Protein AF-A0A1H7F1S2-F1 (afdb_monomer_lite)

Secondary structure (DSSP, 8-state):
--------TT-GGGGS--TT--------HHHHHHHHHHHHHHHHHHHHHHHHHHHHHHHHHHHHHHHHHHHHHSSPPTTHHHHHHHHHHHHHHHHHHHHHHHHTTHHHHHHHTTS-HHHHHHHHHHHHHHHHHHHHHHHHHHHHHHHHHHHHTPEE-SSS-EE-HHHHHHHHHHHHHHHHHHHHHHHHHHHHHHHTPPP-----HHHHHHHHHHHHHTT-

Radius of gyration: 28.53 Å; chains: 1; bounding box: 46×66×114 Å

Sequence (220 aa):
MGASGDNDPLSPDALIGDPHSIAPIAGSAEDRADGTVRKVIHAIATTFGVIAALLIVGIMISTALDVLVRQVTGSSIPGVVEYSEVLLAGLVFLGLAYAQRTGAHIGVDLVTERLPARVAHVVRAIGLFVAIAVLLWMTYETAIVAINSFQVGEFRFGLVPVPIWPIRIVIPLGLVALVLELALSTYDEIVGARTGAPTVQHEHPEAASAAAERDEDARS

pLDDT: mean 74.65, std 14.85, range [40.03, 95.06]

Structure (mmCIF, N/CA/C/O backbone):
data_AF-A0A1H7F1S2-F1
#
_entry.id   AF-A0A1H7F1S2-F1
#
loop_
_atom_site.group_PDB
_atom_site.id
_atom_site.type_symbol
_atom_site.label_atom_id
_atom_site.label_alt_id
_atom_site.label_comp_id
_atom_site.label_asym_id
_atom_site.label_entity_id
_atom_site.label_seq_id
_atom_site.pdbx_PDB_ins_code
_atom_site.Cartn_x
_atom_site.Cartn_y
_atom_site.Cartn_z
_atom_site.occupancy
_atom_site.B_iso_or_equiv
_atom_site.auth_seq_id
_atom_site.auth_comp_id
_atom_site.auth_asym_id
_atom_site.auth_atom_id
_atom_site.pdbx_PDB_model_num
ATOM 1 N N . MET A 1 1 ? 10.828 1.735 81.880 1.00 42.53 1 MET A N 1
ATOM 2 C CA . MET A 1 1 ? 9.393 1.406 81.743 1.00 42.53 1 MET A CA 1
ATOM 3 C C . MET A 1 1 ? 8.888 2.138 80.512 1.00 42.53 1 MET A C 1
ATOM 5 O O . MET A 1 1 ? 8.853 3.352 80.552 1.00 42.53 1 MET A O 1
ATOM 9 N N . GLY A 1 2 ? 8.655 1.528 79.357 1.00 52.53 2 GLY A N 1
ATOM 10 C CA . GLY A 1 2 ? 8.071 0.211 79.138 1.00 52.53 2 GLY A CA 1
ATOM 11 C C . GLY A 1 2 ? 6.609 0.413 78.753 1.00 52.53 2 GLY A C 1
ATOM 12 O O . GLY A 1 2 ? 5.752 0.375 79.623 1.00 52.53 2 GLY A O 1
ATOM 13 N N . ALA A 1 3 ? 6.348 0.660 77.474 1.00 47.69 3 ALA A N 1
ATOM 14 C CA . ALA A 1 3 ? 5.039 0.447 76.877 1.00 47.69 3 ALA A CA 1
ATOM 15 C C . ALA A 1 3 ? 5.305 -0.244 75.542 1.00 47.69 3 ALA A C 1
ATOM 17 O O . ALA A 1 3 ? 5.679 0.378 74.551 1.00 47.69 3 ALA A O 1
ATOM 18 N N . SER A 1 4 ? 5.271 -1.571 75.633 1.00 52.03 4 SER A N 1
ATOM 19 C CA . SER A 1 4 ? 5.385 -2.525 74.544 1.00 52.03 4 SER A CA 1
ATOM 20 C C . SER A 1 4 ? 4.353 -2.157 73.487 1.00 52.03 4 SER A C 1
ATOM 22 O O . SER A 1 4 ? 3.158 -2.218 73.760 1.00 52.03 4 SER A O 1
ATOM 24 N N . GLY A 1 5 ? 4.831 -1.709 72.326 1.00 57.03 5 GLY A N 1
ATOM 25 C CA . GLY A 1 5 ? 4.001 -1.517 71.149 1.00 57.03 5 GLY A CA 1
ATOM 26 C C . GLY A 1 5 ? 3.373 -2.853 70.793 1.00 57.03 5 GLY A C 1
ATOM 27 O O . GLY A 1 5 ? 4.078 -3.814 70.485 1.00 57.03 5 GLY A O 1
ATOM 28 N N . ASP A 1 6 ? 2.058 -2.887 70.923 1.00 60.22 6 ASP A N 1
ATOM 29 C CA . ASP A 1 6 ? 1.173 -3.996 70.616 1.00 60.22 6 ASP A CA 1
ATOM 30 C C . ASP A 1 6 ? 1.153 -4.185 69.089 1.00 60.22 6 ASP A C 1
ATOM 32 O O . ASP A 1 6 ? 0.256 -3.738 68.381 1.00 60.22 6 ASP A O 1
ATOM 36 N N . ASN A 1 7 ? 2.232 -4.762 68.555 1.00 60.03 7 ASN A N 1
ATOM 37 C CA . ASN A 1 7 ? 2.313 -5.242 67.179 1.00 60.03 7 ASN A CA 1
ATOM 38 C C . ASN A 1 7 ? 1.696 -6.643 67.149 1.00 60.03 7 ASN A C 1
ATOM 40 O O . ASN A 1 7 ? 2.403 -7.643 67.025 1.00 60.03 7 ASN A O 1
ATOM 44 N N . ASP A 1 8 ? 0.378 -6.704 67.327 1.00 64.25 8 ASP A N 1
ATOM 45 C CA . ASP A 1 8 ? -0.387 -7.929 67.140 1.00 64.25 8 ASP A CA 1
ATOM 46 C C . ASP A 1 8 ? -0.659 -8.117 65.631 1.00 64.25 8 ASP A C 1
ATOM 48 O O . ASP A 1 8 ? -1.419 -7.339 65.035 1.00 64.25 8 ASP A O 1
ATOM 52 N N . PRO A 1 9 ? -0.040 -9.116 64.968 1.00 57.91 9 PRO A N 1
ATOM 53 C CA . PRO A 1 9 ? -0.226 -9.371 63.538 1.00 57.91 9 PRO A CA 1
ATOM 54 C C . PRO A 1 9 ? -1.635 -9.880 63.187 1.00 57.91 9 PRO A C 1
ATOM 56 O O . PRO A 1 9 ? -1.909 -10.140 62.017 1.00 57.91 9 PRO A O 1
ATOM 59 N N . LEU A 1 10 ? -2.518 -10.044 64.179 1.00 60.62 10 LEU A N 1
ATOM 60 C CA . LEU A 1 10 ? -3.891 -10.526 64.022 1.00 60.62 10 LEU A CA 1
ATOM 61 C C . LEU A 1 10 ? -4.951 -9.442 64.279 1.00 60.62 10 LEU A C 1
ATOM 63 O O . LEU A 1 10 ? -6.139 -9.760 64.374 1.00 60.62 10 LEU A O 1
ATOM 67 N N . SER A 1 11 ? -4.552 -8.168 64.373 1.00 63.69 11 SER A N 1
ATOM 68 C CA . SER A 1 11 ? -5.507 -7.060 64.473 1.00 63.69 11 SER A CA 1
ATOM 69 C C . SER A 1 11 ? -6.449 -7.025 63.246 1.00 63.69 11 SER A C 1
ATOM 71 O O . SER A 1 11 ? -5.980 -7.128 62.108 1.00 63.69 11 SER A O 1
ATOM 73 N N . PRO A 1 12 ? -7.779 -6.875 63.438 1.00 58.72 12 PRO A N 1
ATOM 74 C CA . PRO A 1 12 ? -8.758 -6.844 62.342 1.00 58.72 12 PRO A CA 1
ATOM 75 C C . PRO A 1 12 ? -8.466 -5.766 61.290 1.00 58.72 12 PRO A C 1
ATOM 77 O O . PRO A 1 12 ? -8.804 -5.938 60.121 1.00 58.72 12 PRO A O 1
ATOM 80 N N . ASP A 1 13 ? -7.793 -4.692 61.702 1.00 57.38 13 ASP A N 1
ATOM 81 C CA . ASP A 1 13 ? -7.460 -3.538 60.869 1.00 57.38 13 ASP A CA 1
ATOM 82 C C . ASP A 1 13 ? -6.308 -3.822 59.890 1.00 57.38 13 ASP A C 1
ATOM 84 O O . ASP A 1 13 ? -6.259 -3.228 58.817 1.00 57.38 13 ASP A O 1
ATOM 88 N N . ALA A 1 14 ? -5.416 -4.774 60.196 1.00 56.00 14 ALA A N 1
ATOM 89 C CA . ALA A 1 14 ? -4.323 -5.173 59.302 1.00 56.00 14 ALA A CA 1
ATOM 90 C C . ALA A 1 14 ? -4.791 -6.061 58.129 1.00 56.00 14 ALA A C 1
ATOM 92 O O . ALA A 1 14 ? -4.097 -6.177 57.118 1.00 56.00 14 ALA A O 1
ATOM 93 N N . LEU A 1 15 ? -5.972 -6.680 58.250 1.00 55.25 15 LEU A N 1
ATOM 94 C CA . LEU A 1 15 ? -6.626 -7.460 57.189 1.00 55.25 15 LEU A CA 1
ATOM 95 C C . LEU A 1 15 ? -7.464 -6.591 56.240 1.00 55.25 15 LEU A C 1
ATOM 97 O O . LEU A 1 15 ? -7.848 -7.055 55.163 1.00 55.25 15 LEU A O 1
ATOM 101 N N . ILE A 1 16 ? -7.735 -5.337 56.610 1.00 60.78 16 ILE A N 1
ATOM 102 C CA . ILE A 1 16 ? -8.397 -4.364 55.743 1.00 60.78 16 ILE A CA 1
ATOM 103 C C . ILE A 1 16 ? -7.302 -3.718 54.897 1.00 60.78 16 ILE A C 1
ATOM 105 O O . ILE A 1 16 ? -6.728 -2.690 55.247 1.00 60.78 16 ILE A O 1
ATOM 109 N N . GLY A 1 17 ? -6.971 -4.385 53.789 1.00 59.72 17 GLY A N 1
ATOM 110 C CA . GLY A 1 17 ? -6.070 -3.850 52.777 1.00 59.72 17 GLY A CA 1
ATOM 111 C C . GLY A 1 17 ? -6.464 -2.419 52.408 1.00 59.72 17 GLY A C 1
ATOM 112 O O . GLY A 1 17 ? -7.640 -2.128 52.186 1.00 59.72 17 GLY A O 1
ATOM 113 N N . ASP A 1 18 ? -5.469 -1.538 52.389 1.00 64.00 18 ASP A N 1
ATOM 114 C CA . ASP A 1 18 ? -5.612 -0.119 52.083 1.00 64.00 18 ASP A CA 1
ATOM 115 C C . ASP A 1 18 ? -6.478 0.094 50.816 1.00 64.00 18 ASP A C 1
ATOM 117 O O . ASP A 1 18 ? -6.091 -0.371 49.738 1.00 64.00 18 ASP A O 1
ATOM 121 N N . PRO A 1 19 ? -7.628 0.795 50.903 1.00 57.25 19 PRO A N 1
ATOM 122 C CA . PRO A 1 19 ? -8.496 1.070 49.755 1.00 57.25 19 PRO A CA 1
ATOM 123 C C . PRO A 1 19 ? -7.836 1.948 48.676 1.00 57.25 19 PRO A C 1
ATOM 125 O O . PRO A 1 19 ? -8.385 2.078 47.581 1.00 57.25 19 PRO A O 1
ATOM 128 N N . HIS A 1 20 ? -6.656 2.518 48.941 1.00 59.12 20 HIS A N 1
ATOM 129 C CA . HIS A 1 20 ? -5.841 3.238 47.962 1.00 59.12 20 HIS A CA 1
ATOM 130 C C . HIS A 1 20 ? -4.685 2.408 47.383 1.00 59.12 20 HIS A C 1
ATOM 132 O O . HIS A 1 20 ? -4.064 2.833 46.408 1.00 59.12 20 HIS A O 1
ATOM 138 N N . SER A 1 21 ? -4.441 1.198 47.895 1.00 51.03 21 SER A N 1
ATOM 139 C CA . SER A 1 21 ? -3.466 0.245 47.351 1.00 51.03 21 SER A CA 1
ATOM 140 C C . SER A 1 21 ? -4.124 -0.693 46.337 1.00 51.03 21 SER A C 1
ATOM 142 O O . SER A 1 21 ? -4.045 -1.919 46.412 1.00 51.03 21 SER A O 1
ATOM 144 N N . ILE A 1 22 ? -4.793 -0.111 45.341 1.00 52.16 22 ILE A N 1
ATOM 145 C CA . ILE A 1 22 ? -5.091 -0.842 44.111 1.00 52.16 22 ILE A CA 1
ATOM 146 C C . ILE A 1 22 ? -3.803 -0.788 43.295 1.00 52.16 22 ILE A C 1
ATOM 148 O O . ILE A 1 22 ? -3.591 0.116 42.487 1.00 52.16 22 ILE A O 1
ATOM 152 N N . ALA A 1 23 ? -2.893 -1.726 43.566 1.00 54.75 23 ALA A N 1
ATOM 153 C CA . ALA A 1 23 ? -1.761 -1.973 42.688 1.00 54.75 23 ALA A CA 1
ATOM 154 C C . ALA A 1 23 ? -2.292 -2.051 41.244 1.00 54.75 23 ALA A C 1
ATOM 156 O O . ALA A 1 23 ? -3.304 -2.728 41.024 1.00 54.75 23 ALA A O 1
ATOM 157 N N . PRO A 1 24 ? -1.670 -1.363 40.269 1.00 52.56 24 PRO A N 1
ATOM 158 C CA . PRO A 1 24 ? -2.098 -1.452 38.885 1.00 52.56 24 PRO A CA 1
ATOM 159 C C . PRO A 1 24 ? -1.977 -2.920 38.501 1.00 52.56 24 PRO A C 1
ATOM 161 O O . PRO A 1 24 ? -0.868 -3.451 38.411 1.00 52.56 24 PRO A O 1
ATOM 164 N N . ILE A 1 25 ? -3.121 -3.597 38.369 1.00 56.03 25 ILE A N 1
ATOM 165 C CA . ILE A 1 25 ? -3.184 -4.957 37.853 1.00 56.03 25 ILE A CA 1
ATOM 166 C C . ILE A 1 25 ? -2.395 -4.931 36.558 1.00 56.03 25 ILE A C 1
ATOM 168 O O . ILE A 1 25 ? -2.717 -4.189 35.632 1.00 56.03 25 ILE A O 1
ATOM 172 N N . ALA A 1 26 ? -1.265 -5.631 36.595 1.00 52.81 26 ALA A N 1
ATOM 173 C CA . ALA A 1 26 ? -0.298 -5.688 35.528 1.00 52.81 26 ALA A CA 1
ATOM 174 C C . ALA A 1 26 ? -1.041 -5.762 34.198 1.00 52.81 26 ALA A C 1
ATOM 176 O O . ALA A 1 26 ? -1.855 -6.672 34.033 1.00 52.81 26 ALA A O 1
ATOM 177 N N . GLY A 1 27 ? -0.762 -4.812 33.292 1.00 52.78 27 GLY A N 1
ATOM 178 C CA . GLY A 1 27 ? -1.223 -4.863 31.907 1.00 52.78 27 GLY A CA 1
ATOM 179 C C . GLY A 1 27 ? -1.084 -6.302 31.438 1.00 52.78 27 GLY A C 1
ATOM 180 O O . GLY A 1 27 ? 0.025 -6.860 31.429 1.00 52.78 27 GLY A O 1
ATOM 181 N N . SER A 1 28 ? -2.232 -6.946 31.259 1.00 55.25 28 SER A N 1
ATOM 182 C CA . SER A 1 28 ? -2.351 -8.383 31.074 1.00 55.25 28 SER A CA 1
ATOM 183 C C . SER A 1 28 ? -1.603 -8.768 29.797 1.00 55.25 28 SER A C 1
ATOM 185 O O . SER A 1 28 ? -1.254 -7.919 28.976 1.00 55.25 28 SER A O 1
ATOM 187 N N . ALA A 1 29 ? -1.294 -10.050 29.605 1.00 60.94 29 ALA A N 1
ATOM 188 C CA . ALA A 1 29 ? -0.671 -10.522 28.362 1.00 60.94 29 ALA A CA 1
ATOM 189 C C . ALA A 1 29 ? -1.397 -10.011 27.091 1.00 60.94 29 ALA A C 1
ATOM 191 O O . ALA A 1 29 ? -0.765 -9.835 26.053 1.00 60.94 29 ALA A O 1
ATOM 192 N N . GLU A 1 30 ? -2.690 -9.707 27.218 1.00 64.94 30 GLU A N 1
ATOM 193 C CA . GLU A 1 30 ? -3.579 -9.106 26.222 1.00 64.94 30 GLU A CA 1
ATOM 194 C C . GLU A 1 30 ? -3.138 -7.697 25.777 1.00 64.94 30 GLU A C 1
ATOM 196 O O . GLU A 1 30 ? -3.041 -7.439 24.580 1.00 64.94 30 GLU A O 1
ATOM 201 N N . ASP A 1 31 ? -2.733 -6.833 26.711 1.00 66.62 31 ASP A N 1
ATOM 202 C CA . ASP A 1 31 ? -2.295 -5.455 26.433 1.00 66.62 31 ASP A CA 1
ATOM 203 C C . ASP A 1 31 ? -0.909 -5.425 25.746 1.00 66.62 31 ASP A C 1
ATOM 205 O O . ASP A 1 31 ? -0.608 -4.604 24.875 1.00 66.62 31 ASP A O 1
ATOM 209 N N . ARG A 1 32 ? -0.052 -6.410 26.067 1.00 66.38 32 ARG A N 1
ATOM 210 C CA . ARG A 1 32 ? 1.236 -6.617 25.372 1.00 66.38 32 ARG A CA 1
ATOM 211 C C . ARG A 1 32 ? 1.059 -7.207 23.972 1.00 66.38 32 ARG A C 1
ATOM 213 O O . ARG A 1 32 ? 1.841 -6.879 23.073 1.00 66.38 32 ARG A O 1
ATOM 220 N N . ALA A 1 33 ? 0.078 -8.091 23.791 1.00 69.44 33 ALA A N 1
ATOM 221 C CA . ALA A 1 33 ? -0.225 -8.704 22.503 1.00 69.44 33 ALA A CA 1
ATOM 222 C C . ALA A 1 33 ? -0.770 -7.662 21.515 1.00 69.44 33 ALA A C 1
ATOM 224 O O . ALA A 1 33 ? -0.246 -7.574 20.403 1.00 69.44 33 ALA A O 1
ATOM 225 N N . ASP A 1 34 ? -1.709 -6.811 21.944 1.00 78.00 34 ASP A N 1
ATOM 226 C CA . ASP A 1 34 ? -2.259 -5.720 21.125 1.00 78.00 34 ASP A CA 1
ATOM 227 C C . ASP A 1 34 ? -1.151 -4.767 20.641 1.00 78.00 34 ASP A C 1
ATOM 229 O O . ASP A 1 34 ? -0.977 -4.529 19.442 1.00 78.00 34 ASP A O 1
ATOM 233 N N . GLY A 1 35 ? -0.279 -4.332 21.559 1.00 79.31 35 GLY A N 1
ATOM 234 C CA . GLY A 1 35 ? 0.868 -3.488 21.221 1.00 79.31 35 GLY A CA 1
ATOM 235 C C . GLY A 1 35 ? 1.876 -4.142 20.266 1.00 79.31 35 GLY A C 1
ATOM 236 O O . GLY A 1 35 ? 2.524 -3.448 19.479 1.00 79.31 35 GLY A O 1
ATOM 237 N N . THR A 1 36 ? 2.024 -5.469 20.302 1.00 82.94 36 THR A N 1
ATOM 238 C CA . THR A 1 36 ? 2.944 -6.197 19.411 1.00 82.94 36 THR A CA 1
ATOM 239 C C . THR A 1 36 ? 2.359 -6.355 18.010 1.00 82.94 36 THR A C 1
ATOM 241 O O . THR A 1 36 ? 3.056 -6.080 17.033 1.00 82.94 36 THR A O 1
ATOM 244 N N . VAL A 1 37 ? 1.079 -6.724 17.895 1.00 85.12 37 VAL A N 1
ATOM 245 C CA . VAL A 1 37 ? 0.377 -6.867 16.607 1.00 85.12 37 VAL A CA 1
ATOM 246 C C . VAL A 1 37 ? 0.405 -5.553 15.829 1.00 85.12 37 VAL A C 1
ATOM 248 O O . VAL A 1 37 ? 0.791 -5.530 14.659 1.00 85.12 37 VAL A O 1
ATOM 251 N N . ARG A 1 38 ? 0.113 -4.438 16.504 1.00 84.56 38 ARG A N 1
ATOM 252 C CA . ARG A 1 38 ? 0.175 -3.091 15.918 1.00 84.56 38 ARG A CA 1
ATOM 253 C C . ARG A 1 38 ? 1.556 -2.748 15.383 1.00 84.56 38 ARG A C 1
ATOM 255 O O . ARG A 1 38 ? 1.687 -2.277 14.258 1.00 84.56 38 ARG A O 1
ATOM 262 N N . LYS A 1 39 ? 2.604 -3.005 16.173 1.00 86.69 39 LYS A N 1
ATOM 263 C CA . LYS A 1 39 ? 3.991 -2.756 15.751 1.00 86.69 39 LYS A CA 1
ATOM 264 C C . LYS A 1 39 ? 4.347 -3.550 14.501 1.00 86.69 39 LYS A C 1
ATOM 266 O O . LYS A 1 39 ? 4.995 -3.000 13.619 1.00 86.69 39 LYS A O 1
ATOM 271 N N . VAL A 1 40 ? 3.919 -4.810 14.419 1.00 88.38 40 VAL A N 1
ATOM 272 C CA . VAL A 1 40 ? 4.180 -5.664 13.254 1.00 88.38 40 VAL A CA 1
ATOM 273 C C . VAL A 1 40 ? 3.470 -5.126 12.014 1.00 88.38 40 VAL A C 1
ATOM 275 O O . VAL A 1 40 ? 4.119 -4.959 10.986 1.00 88.38 40 VAL A O 1
ATOM 278 N N . ILE A 1 41 ? 2.179 -4.798 12.106 1.00 87.62 41 ILE A N 1
ATOM 279 C CA . ILE A 1 41 ? 1.412 -4.277 10.963 1.00 87.62 41 ILE A CA 1
ATOM 280 C C . ILE A 1 41 ? 2.004 -2.946 10.479 1.00 87.62 41 ILE A C 1
ATOM 282 O O . ILE A 1 41 ? 2.341 -2.823 9.301 1.00 87.62 41 ILE A O 1
ATOM 286 N N . HIS A 1 42 ? 2.281 -2.013 11.395 1.00 87.88 42 HIS A N 1
ATOM 287 C CA . HIS A 1 42 ? 2.924 -0.745 11.049 1.00 87.88 42 HIS A CA 1
ATOM 288 C C . HIS A 1 42 ? 4.321 -0.936 10.446 1.00 87.88 42 HIS A C 1
ATOM 290 O O . HIS A 1 42 ? 4.709 -0.195 9.539 1.00 87.88 42 HIS A O 1
ATOM 296 N N . ALA A 1 43 ? 5.103 -1.901 10.937 1.00 87.44 43 ALA A N 1
ATOM 297 C CA . ALA A 1 43 ? 6.421 -2.206 10.388 1.00 87.44 43 ALA A CA 1
ATOM 298 C C . ALA A 1 43 ? 6.320 -2.758 8.960 1.00 87.44 43 ALA A C 1
ATOM 300 O O . ALA A 1 43 ? 7.108 -2.358 8.101 1.00 87.44 43 ALA A O 1
ATOM 301 N N . ILE A 1 44 ? 5.332 -3.616 8.686 1.00 89.56 44 ILE A N 1
ATOM 302 C CA . ILE A 1 44 ? 5.049 -4.130 7.340 1.00 89.56 44 ILE A CA 1
ATOM 303 C C . ILE A 1 44 ? 4.679 -2.974 6.409 1.00 89.56 44 ILE A C 1
ATOM 305 O O . ILE A 1 44 ? 5.328 -2.802 5.379 1.00 89.56 44 ILE A O 1
ATOM 309 N N . ALA A 1 45 ? 3.714 -2.133 6.791 1.00 87.81 45 ALA A N 1
ATOM 310 C CA . ALA A 1 45 ? 3.290 -1.000 5.971 1.00 87.81 45 ALA A CA 1
ATOM 311 C C . ALA A 1 45 ? 4.428 0.001 5.729 1.00 87.81 45 ALA A C 1
ATOM 313 O O . ALA A 1 45 ? 4.608 0.478 4.612 1.00 87.81 45 ALA A O 1
ATOM 314 N N . THR A 1 46 ? 5.249 0.279 6.745 1.00 88.62 46 THR A N 1
ATOM 315 C CA . THR A 1 46 ? 6.417 1.167 6.602 1.00 88.62 46 THR A CA 1
ATOM 316 C C . THR A 1 46 ? 7.451 0.564 5.656 1.00 88.62 46 THR A C 1
ATOM 318 O O . THR A 1 46 ? 7.977 1.259 4.793 1.00 88.62 46 THR A O 1
ATOM 321 N N . THR A 1 47 ? 7.717 -0.739 5.770 1.00 91.12 47 THR A N 1
ATOM 322 C CA . THR A 1 47 ? 8.649 -1.443 4.880 1.00 91.12 47 THR A CA 1
ATOM 323 C C . THR A 1 47 ? 8.147 -1.415 3.438 1.00 91.12 47 THR A C 1
ATOM 325 O O . THR A 1 47 ? 8.916 -1.121 2.526 1.00 91.12 47 THR A O 1
ATOM 328 N N . PHE A 1 48 ? 6.852 -1.650 3.224 1.00 90.00 48 PHE A N 1
ATOM 329 C CA . PHE A 1 48 ? 6.224 -1.553 1.907 1.00 90.00 48 PHE A CA 1
ATOM 330 C C . PHE A 1 48 ? 6.282 -0.124 1.355 1.00 90.00 48 PHE A C 1
ATOM 332 O O . PHE A 1 48 ? 6.600 0.056 0.182 1.00 90.00 48 PHE A O 1
ATOM 339 N N . GLY A 1 49 ? 6.091 0.887 2.206 1.00 89.12 49 GLY A N 1
ATOM 340 C CA . GLY A 1 49 ? 6.276 2.297 1.862 1.00 89.12 49 GLY A CA 1
ATOM 341 C C . GLY A 1 49 ? 7.713 2.640 1.453 1.00 89.12 49 GLY A C 1
ATOM 342 O O . GLY A 1 49 ? 7.920 3.352 0.474 1.00 89.12 49 GLY A O 1
ATOM 343 N N . VAL A 1 50 ? 8.722 2.094 2.138 1.00 92.06 50 VAL A N 1
ATOM 344 C CA . VAL A 1 50 ? 10.138 2.277 1.765 1.00 92.06 50 VAL A CA 1
ATOM 345 C C . VAL A 1 50 ? 10.447 1.595 0.433 1.00 92.06 50 VAL A C 1
ATOM 347 O O . VAL A 1 50 ? 11.094 2.195 -0.423 1.00 92.06 50 VAL A O 1
ATOM 350 N N . ILE A 1 51 ? 9.960 0.369 0.222 1.00 92.12 51 ILE A N 1
ATOM 351 C CA . ILE A 1 51 ? 10.112 -0.333 -1.060 1.00 92.12 51 ILE A CA 1
ATOM 352 C C . ILE A 1 51 ? 9.467 0.488 -2.178 1.00 92.12 51 ILE A C 1
ATOM 354 O O . ILE A 1 51 ? 10.098 0.719 -3.204 1.00 92.12 51 ILE A O 1
ATOM 358 N N . ALA A 1 52 ? 8.251 0.988 -1.958 1.00 90.38 52 ALA A N 1
ATOM 359 C CA . ALA A 1 52 ? 7.575 1.897 -2.870 1.00 90.38 52 ALA A CA 1
ATOM 360 C C . ALA A 1 52 ? 8.447 3.136 -3.172 1.00 90.38 52 ALA A C 1
ATOM 362 O O . ALA A 1 52 ? 8.751 3.410 -4.330 1.00 90.38 52 ALA A O 1
ATOM 363 N N . ALA A 1 53 ? 8.966 3.828 -2.158 1.00 91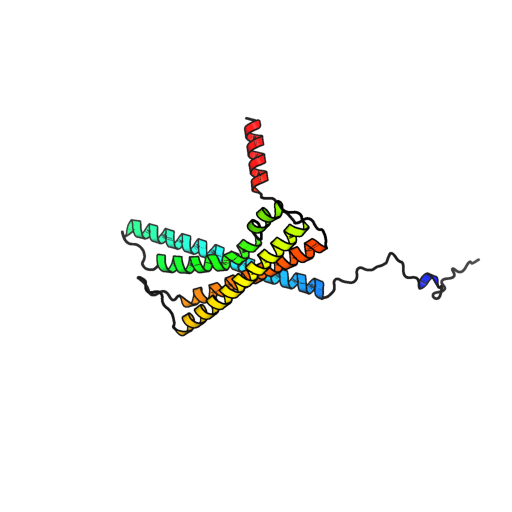.44 53 ALA A N 1
ATOM 364 C CA . ALA A 1 53 ? 9.845 4.983 -2.357 1.00 91.44 53 ALA A CA 1
ATOM 365 C C . ALA A 1 53 ? 11.099 4.660 -3.202 1.00 91.44 53 ALA A C 1
ATOM 367 O O . ALA A 1 53 ? 11.517 5.463 -4.035 1.00 91.44 53 ALA A O 1
ATOM 368 N N . LEU A 1 54 ? 11.681 3.469 -3.051 1.00 93.62 54 LEU A N 1
ATOM 369 C CA . LEU A 1 54 ? 12.803 3.033 -3.889 1.00 93.62 54 LEU A CA 1
ATOM 370 C C . LEU A 1 54 ? 12.374 2.742 -5.334 1.00 93.62 54 LEU A C 1
ATOM 372 O O . LEU A 1 54 ? 13.099 3.088 -6.268 1.00 93.62 54 LEU A O 1
ATOM 376 N N . LEU A 1 55 ? 11.194 2.148 -5.535 1.00 91.62 55 LEU A N 1
ATOM 377 C CA . LEU A 1 55 ? 10.656 1.863 -6.867 1.00 91.62 55 LEU A CA 1
ATOM 378 C C . LEU A 1 55 ? 10.434 3.142 -7.678 1.00 91.62 55 LEU A C 1
ATOM 380 O O . LEU A 1 55 ? 10.831 3.186 -8.841 1.00 91.62 55 LEU A O 1
ATOM 384 N N . ILE A 1 56 ? 9.858 4.193 -7.083 1.00 92.44 56 ILE A N 1
ATOM 385 C CA . ILE A 1 56 ? 9.635 5.461 -7.799 1.00 92.44 56 ILE A CA 1
ATOM 386 C C . ILE A 1 56 ? 10.952 6.134 -8.196 1.00 92.44 56 ILE A C 1
ATOM 388 O O . ILE A 1 56 ? 11.068 6.635 -9.314 1.00 92.44 56 ILE A O 1
ATOM 392 N N . VAL A 1 57 ? 11.974 6.083 -7.334 1.00 95.06 57 VAL A N 1
ATOM 393 C CA . VAL A 1 57 ? 13.320 6.571 -7.672 1.00 95.06 57 VAL A CA 1
ATOM 394 C C . VAL A 1 57 ? 13.905 5.768 -8.836 1.00 95.06 57 VAL A C 1
ATOM 396 O O . VAL A 1 57 ? 14.464 6.354 -9.762 1.00 95.06 57 VAL A O 1
ATOM 399 N N . GLY A 1 58 ? 13.726 4.445 -8.834 1.00 92.38 58 GLY A N 1
ATOM 400 C CA . GLY A 1 58 ? 14.128 3.578 -9.941 1.00 92.38 58 GLY A CA 1
ATOM 401 C C . GLY A 1 58 ? 13.464 3.970 -11.263 1.00 92.38 58 GLY A C 1
ATOM 402 O O . GLY A 1 58 ? 14.162 4.206 -12.246 1.00 92.38 58 GLY A O 1
ATOM 403 N N . ILE A 1 59 ? 12.135 4.125 -11.270 1.00 92.00 59 ILE A N 1
ATOM 404 C CA . ILE A 1 59 ? 11.367 4.553 -12.453 1.00 92.00 59 ILE A CA 1
ATOM 405 C C . ILE A 1 59 ? 11.851 5.918 -12.953 1.00 92.00 59 ILE A C 1
ATOM 407 O O . ILE A 1 59 ? 12.035 6.106 -14.156 1.00 92.00 59 ILE A O 1
ATOM 411 N N . MET A 1 60 ? 12.093 6.863 -12.042 1.00 93.31 60 MET A N 1
ATOM 412 C CA . MET A 1 60 ? 12.583 8.198 -12.381 1.00 93.31 60 MET A CA 1
ATOM 413 C C . MET A 1 60 ? 13.946 8.135 -13.080 1.00 93.31 60 MET A C 1
ATOM 415 O O . MET A 1 60 ? 14.120 8.751 -14.131 1.00 93.31 60 MET A O 1
ATOM 419 N N . ILE A 1 61 ? 14.896 7.364 -12.540 1.00 94.38 61 ILE A N 1
ATOM 420 C CA . ILE A 1 61 ? 16.228 7.196 -13.137 1.00 94.38 61 ILE A CA 1
ATOM 421 C C . ILE A 1 61 ? 16.120 6.514 -14.503 1.00 94.38 61 ILE A C 1
ATOM 423 O O . ILE A 1 61 ? 16.710 6.995 -15.469 1.00 94.38 61 ILE A O 1
ATOM 427 N N . SER A 1 62 ? 15.349 5.429 -14.612 1.00 90.56 62 SER A N 1
ATOM 428 C CA . SER A 1 62 ? 15.148 4.714 -15.877 1.00 90.56 62 SER A CA 1
ATOM 429 C C . SER A 1 62 ? 14.533 5.609 -16.952 1.00 90.56 62 SER A C 1
ATOM 431 O O . SER A 1 62 ? 15.012 5.624 -18.083 1.00 90.56 62 SER A O 1
ATOM 433 N N . THR A 1 63 ? 13.527 6.405 -16.590 1.00 89.88 63 THR A N 1
ATOM 434 C CA . THR A 1 63 ? 12.874 7.345 -17.511 1.00 89.88 63 THR A CA 1
ATOM 435 C C . THR A 1 63 ? 13.822 8.474 -17.916 1.00 89.88 63 THR A C 1
ATOM 437 O O . THR A 1 63 ? 13.887 8.834 -19.088 1.00 89.88 63 THR A O 1
ATOM 440 N N . ALA A 1 64 ? 14.608 9.015 -16.980 1.00 92.44 64 ALA A N 1
ATOM 441 C CA . ALA A 1 64 ? 15.600 10.044 -17.284 1.00 92.44 64 ALA A CA 1
ATOM 442 C C . ALA A 1 64 ? 16.682 9.524 -18.245 1.00 92.44 64 ALA A C 1
ATOM 444 O O . ALA A 1 64 ? 17.024 10.204 -19.212 1.00 92.44 64 ALA A O 1
ATOM 445 N N . LEU A 1 65 ? 17.183 8.305 -18.018 1.00 91.75 65 LEU A N 1
ATOM 446 C CA . LEU A 1 65 ? 18.146 7.655 -18.907 1.00 91.75 65 LEU A CA 1
ATOM 447 C C . LEU A 1 65 ? 17.562 7.403 -20.301 1.00 91.75 65 LEU A C 1
ATOM 449 O O . LEU A 1 65 ? 18.250 7.670 -21.284 1.00 91.75 65 LEU A O 1
ATOM 453 N N . ASP A 1 66 ? 16.306 6.952 -20.401 1.00 91.31 66 ASP A N 1
ATOM 454 C CA . ASP A 1 66 ? 15.632 6.785 -21.696 1.00 91.31 66 ASP A CA 1
ATOM 455 C C . ASP A 1 66 ? 15.549 8.104 -22.464 1.00 91.31 66 ASP A C 1
ATOM 457 O O . ASP A 1 66 ? 15.907 8.162 -23.640 1.00 91.31 66 ASP A O 1
ATOM 461 N N . VAL A 1 67 ? 15.164 9.190 -21.785 1.00 91.19 67 VAL A N 1
ATOM 462 C CA . VAL A 1 67 ? 15.128 10.521 -22.396 1.00 91.19 67 VAL A CA 1
ATOM 463 C C . VAL A 1 67 ? 16.522 10.931 -22.872 1.00 91.19 67 VAL A C 1
ATOM 465 O O . VAL A 1 67 ? 16.653 11.370 -24.011 1.00 91.19 67 VAL A O 1
ATOM 468 N N . LEU A 1 68 ? 17.572 10.748 -22.064 1.00 92.75 68 LEU A N 1
ATOM 469 C CA . LEU A 1 68 ? 18.947 11.068 -22.469 1.00 92.75 68 LEU A CA 1
ATOM 470 C C . LEU A 1 68 ? 19.378 10.282 -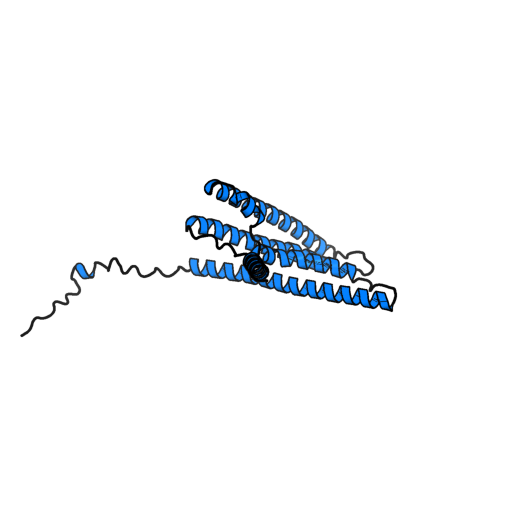23.715 1.00 92.75 68 LEU A C 1
ATOM 472 O O . LEU A 1 68 ? 19.889 10.875 -24.666 1.00 92.75 68 LEU A O 1
ATOM 476 N N . VAL A 1 69 ? 19.152 8.967 -23.734 1.00 90.75 69 VAL A N 1
ATOM 477 C CA . VAL A 1 69 ? 19.504 8.109 -24.876 1.00 90.75 69 VAL A CA 1
ATOM 478 C C . VAL A 1 69 ? 18.710 8.503 -26.115 1.00 90.75 69 VAL A C 1
ATOM 480 O O . VAL A 1 69 ? 19.290 8.639 -27.192 1.00 90.75 69 VAL A O 1
ATOM 483 N N . ARG A 1 70 ? 17.416 8.794 -25.970 1.00 90.19 70 ARG A N 1
ATOM 484 C CA . ARG A 1 70 ? 16.574 9.251 -27.077 1.00 90.19 70 ARG A CA 1
ATOM 485 C C . ARG A 1 70 ? 17.089 10.542 -27.702 1.00 90.19 70 ARG A C 1
ATOM 487 O O . ARG A 1 70 ? 17.055 10.669 -28.923 1.00 90.19 70 ARG A O 1
ATOM 494 N N . GLN A 1 71 ? 17.603 11.473 -26.899 1.00 91.38 71 GLN A N 1
ATOM 495 C CA . GLN A 1 71 ? 18.167 12.725 -27.411 1.00 91.38 71 GLN A CA 1
ATOM 496 C C . GLN A 1 71 ? 19.482 12.519 -28.180 1.00 91.38 71 GLN A C 1
ATOM 498 O O . GLN A 1 71 ? 19.763 13.281 -29.101 1.00 91.38 71 GLN A O 1
ATOM 503 N N . VAL A 1 72 ? 20.280 11.504 -27.827 1.00 90.50 72 VAL A N 1
ATOM 504 C CA . VAL A 1 72 ? 21.582 11.228 -28.465 1.00 90.50 72 VAL A CA 1
ATOM 505 C C . VAL A 1 72 ? 21.448 10.306 -29.680 1.00 90.50 72 VAL A C 1
ATOM 507 O O . VAL A 1 72 ? 22.096 10.522 -30.700 1.00 90.50 72 VAL A O 1
ATOM 510 N N . THR A 1 73 ? 20.617 9.270 -29.581 1.00 87.12 73 THR A N 1
ATOM 511 C CA . THR A 1 73 ? 20.497 8.188 -30.573 1.00 87.12 73 THR A CA 1
ATOM 512 C C . THR A 1 73 ? 19.250 8.332 -31.454 1.00 87.12 73 THR A C 1
ATOM 514 O O . THR A 1 73 ? 19.104 7.614 -32.440 1.00 87.12 73 THR A O 1
ATOM 517 N N . GLY A 1 74 ? 18.330 9.244 -31.123 1.00 85.31 74 GLY A N 1
ATOM 518 C CA . GLY A 1 74 ? 17.070 9.443 -31.849 1.00 85.31 74 GLY A CA 1
ATOM 519 C C . GLY A 1 74 ? 16.031 8.333 -31.636 1.00 85.31 74 GLY A C 1
ATOM 520 O O . GLY A 1 74 ? 14.951 8.391 -32.217 1.00 85.31 74 GLY A O 1
ATOM 521 N N . SER A 1 75 ? 16.331 7.330 -30.807 1.00 83.62 75 SER A N 1
ATOM 522 C CA . SER A 1 75 ? 15.447 6.205 -30.480 1.00 83.62 75 SER A CA 1
ATOM 523 C C . SER A 1 75 ? 15.444 5.938 -28.973 1.00 83.62 75 SER A C 1
ATOM 525 O O . SER A 1 75 ? 16.470 6.098 -28.315 1.00 83.62 75 SER A O 1
ATOM 527 N N . SER A 1 76 ? 14.278 5.575 -28.430 1.00 83.12 76 SER A N 1
ATOM 528 C CA . SER A 1 76 ? 14.129 5.159 -27.027 1.00 83.12 76 SER A CA 1
ATOM 529 C C . SER A 1 76 ? 14.703 3.761 -26.798 1.00 83.12 76 SER A C 1
ATOM 531 O O . SER A 1 76 ? 14.752 2.933 -27.710 1.00 83.12 76 SER A O 1
ATOM 533 N N . ILE A 1 77 ? 15.093 3.490 -25.557 1.00 81.75 77 ILE A N 1
ATOM 534 C CA . ILE A 1 77 ? 15.547 2.191 -25.078 1.00 81.75 77 ILE A CA 1
ATOM 535 C C . ILE A 1 77 ? 14.344 1.228 -25.066 1.00 81.75 77 ILE A C 1
ATOM 537 O O . ILE A 1 77 ? 13.375 1.457 -24.334 1.00 81.75 77 ILE A O 1
ATOM 541 N N . PRO A 1 78 ? 14.385 0.123 -25.833 1.00 80.00 78 PRO A N 1
ATOM 542 C CA . PRO A 1 78 ? 13.310 -0.864 -25.831 1.00 80.00 78 PRO A CA 1
ATOM 543 C C . PRO A 1 78 ? 13.088 -1.455 -24.430 1.00 80.00 78 PRO A C 1
ATOM 545 O O . PRO A 1 78 ? 14.041 -1.873 -23.774 1.00 80.00 78 PRO A O 1
ATOM 548 N N . GLY A 1 79 ? 11.833 -1.518 -23.979 1.00 78.69 79 GLY A N 1
ATOM 549 C CA . GLY A 1 79 ? 11.451 -2.125 -22.701 1.00 78.69 79 GLY A CA 1
ATOM 550 C C . GLY A 1 79 ? 11.324 -1.156 -21.521 1.00 78.69 79 GLY A C 1
ATOM 551 O O . GLY A 1 79 ? 10.706 -1.524 -20.525 1.00 78.69 79 GLY A O 1
ATOM 552 N N . VAL A 1 80 ? 11.868 0.071 -21.580 1.00 83.38 80 VAL A N 1
ATOM 553 C CA . VAL A 1 80 ? 11.815 1.000 -20.427 1.00 83.38 80 VAL A CA 1
ATOM 554 C C . VAL A 1 80 ? 10.381 1.369 -20.054 1.00 83.38 80 VAL A C 1
ATOM 556 O O . VAL A 1 80 ? 10.059 1.442 -18.867 1.00 83.38 80 VAL A O 1
ATOM 559 N N . VAL A 1 81 ? 9.513 1.563 -21.047 1.00 83.19 81 VAL A N 1
ATOM 560 C CA . VAL A 1 81 ? 8.097 1.878 -20.822 1.00 83.19 81 VAL A CA 1
ATOM 561 C C . VAL A 1 81 ? 7.399 0.697 -20.151 1.00 83.19 81 VAL A C 1
ATOM 563 O O . VAL A 1 81 ? 6.789 0.864 -19.098 1.00 83.19 81 VAL A O 1
ATOM 566 N N . GLU A 1 82 ? 7.571 -0.510 -20.689 1.00 84.12 82 GLU A N 1
ATOM 567 C CA . GLU A 1 82 ? 6.950 -1.725 -20.166 1.00 84.12 82 GLU A CA 1
ATOM 568 C C . GLU A 1 82 ? 7.407 -2.040 -18.731 1.00 84.12 82 GLU A C 1
ATOM 570 O O . GLU A 1 82 ? 6.585 -2.391 -17.881 1.00 84.12 82 GLU A O 1
ATOM 575 N N . TYR A 1 83 ? 8.697 -1.867 -18.419 1.00 83.00 83 TYR A N 1
ATOM 576 C CA . TYR A 1 83 ? 9.197 -2.010 -17.048 1.00 83.00 83 TYR A CA 1
ATOM 577 C C . TYR A 1 83 ? 8.638 -0.930 -16.123 1.00 83.00 83 TYR A C 1
ATOM 579 O O . TYR A 1 83 ? 8.230 -1.241 -15.005 1.00 83.00 83 TYR A O 1
ATOM 587 N N . SER A 1 84 ? 8.581 0.323 -16.574 1.00 86.50 84 SER A N 1
ATOM 588 C CA . SER A 1 84 ? 8.078 1.435 -15.761 1.00 86.50 84 SER A CA 1
ATOM 589 C C . SER A 1 84 ? 6.606 1.253 -15.400 1.00 86.50 84 SER A C 1
ATOM 591 O O . SER A 1 84 ? 6.235 1.486 -14.254 1.00 86.50 84 SER A O 1
ATOM 593 N N . GLU A 1 85 ? 5.777 0.761 -16.324 1.00 84.81 85 GLU A N 1
ATOM 594 C CA . GLU A 1 85 ? 4.372 0.430 -16.054 1.00 84.81 85 GLU A CA 1
ATOM 595 C C . GLU A 1 85 ? 4.223 -0.661 -14.987 1.00 84.81 85 GLU A C 1
ATOM 597 O O . GLU A 1 85 ? 3.402 -0.548 -14.073 1.00 84.81 85 GLU A O 1
ATOM 602 N N . VAL A 1 86 ? 5.027 -1.723 -15.089 1.00 84.31 86 VAL A N 1
ATOM 603 C CA . VAL A 1 86 ? 5.011 -2.831 -14.128 1.00 84.31 86 VAL A CA 1
ATOM 604 C C . VAL A 1 86 ? 5.467 -2.348 -12.750 1.00 84.31 86 VAL A C 1
ATOM 606 O O . VAL A 1 86 ? 4.805 -2.618 -11.748 1.00 84.31 86 VAL A O 1
ATOM 609 N N . LEU A 1 87 ? 6.560 -1.588 -12.681 1.00 86.81 87 LEU A N 1
ATOM 610 C CA . LEU A 1 87 ? 7.070 -1.046 -11.421 1.00 86.81 87 LEU A CA 1
ATOM 611 C C . LEU A 1 87 ? 6.099 -0.033 -10.803 1.00 86.81 87 LEU A C 1
ATOM 613 O O . LEU A 1 87 ? 5.930 -0.036 -9.585 1.00 86.81 87 LEU A O 1
ATOM 617 N N . LEU A 1 88 ? 5.424 0.782 -11.620 1.00 88.81 88 LEU A N 1
ATOM 618 C CA . LEU A 1 88 ? 4.406 1.734 -11.175 1.00 88.81 88 LEU A CA 1
ATOM 619 C C . LEU A 1 88 ? 3.219 1.014 -10.527 1.00 88.81 88 LEU A C 1
ATOM 621 O O . LEU A 1 88 ? 2.755 1.433 -9.470 1.00 88.81 88 LEU A O 1
ATOM 625 N N . ALA A 1 89 ? 2.752 -0.092 -11.113 1.00 87.75 89 ALA A N 1
ATOM 626 C CA . ALA A 1 89 ? 1.693 -0.890 -10.503 1.00 87.75 89 ALA A CA 1
ATOM 627 C C . ALA A 1 89 ? 2.115 -1.405 -9.116 1.00 87.75 89 ALA A C 1
ATOM 629 O O . ALA A 1 89 ? 1.387 -1.216 -8.143 1.00 87.75 89 ALA A O 1
ATOM 630 N N . GLY A 1 90 ? 3.314 -1.987 -8.996 1.00 86.44 90 GLY A N 1
ATOM 631 C CA . GLY A 1 90 ? 3.849 -2.428 -7.702 1.00 86.44 90 GLY A CA 1
ATOM 632 C C . GLY A 1 90 ? 3.939 -1.287 -6.696 1.00 86.44 90 GLY A C 1
ATOM 633 O O . GLY A 1 90 ? 3.400 -1.395 -5.598 1.00 86.44 90 GLY A O 1
ATOM 634 N N . LEU A 1 91 ? 4.554 -0.173 -7.098 1.00 91.19 91 LEU A N 1
ATOM 635 C CA . LEU A 1 91 ? 4.669 1.049 -6.304 1.00 91.19 91 LEU A CA 1
ATOM 636 C C . LEU A 1 91 ? 3.325 1.464 -5.697 1.00 91.19 91 LEU A C 1
ATOM 638 O O . LEU A 1 91 ? 3.254 1.710 -4.496 1.00 91.19 91 LEU A O 1
ATOM 642 N N . VAL A 1 92 ? 2.274 1.538 -6.517 1.00 89.12 92 VAL A N 1
ATOM 643 C CA . VAL A 1 92 ? 0.947 1.992 -6.084 1.00 89.12 92 VAL A CA 1
ATOM 644 C C . VAL A 1 92 ? 0.372 1.052 -5.029 1.00 89.12 92 VAL A C 1
ATOM 646 O O . VAL A 1 92 ? -0.041 1.514 -3.968 1.00 89.12 92 VAL A O 1
ATOM 649 N N . PHE A 1 93 ? 0.379 -0.261 -5.272 1.00 88.81 93 PHE A N 1
ATOM 650 C CA . PHE A 1 93 ? -0.231 -1.217 -4.341 1.00 88.81 93 PHE A CA 1
ATOM 651 C C . PHE A 1 93 ? 0.583 -1.420 -3.055 1.00 88.81 93 PHE A C 1
ATOM 653 O O . PHE A 1 93 ? -0.013 -1.543 -1.987 1.00 88.81 93 PHE A O 1
ATOM 660 N N . LEU A 1 94 ? 1.920 -1.405 -3.117 1.00 88.94 94 LEU A N 1
ATOM 661 C CA . LEU A 1 94 ? 2.772 -1.424 -1.918 1.00 88.94 94 LEU A CA 1
ATOM 662 C C . LEU A 1 94 ? 2.646 -0.122 -1.115 1.00 88.94 94 LEU A C 1
ATOM 664 O O . LEU A 1 94 ? 2.576 -0.150 0.113 1.00 88.94 94 LEU A O 1
ATOM 668 N N . GLY A 1 95 ? 2.607 1.022 -1.800 1.00 87.00 95 GLY A N 1
ATOM 669 C CA . GLY A 1 95 ? 2.505 2.337 -1.172 1.00 87.00 95 GLY A CA 1
ATOM 670 C C . GLY A 1 95 ? 1.139 2.609 -0.542 1.00 87.00 95 GLY A C 1
ATOM 671 O O . GLY A 1 95 ? 1.055 3.408 0.388 1.00 87.00 95 GLY A O 1
ATOM 672 N N . LEU A 1 96 ? 0.082 1.927 -0.998 1.00 87.69 96 LEU A N 1
ATOM 673 C CA . LEU A 1 96 ? -1.297 2.162 -0.565 1.00 87.69 96 LEU A CA 1
ATOM 674 C C . LEU A 1 96 ? -1.497 1.955 0.940 1.00 87.69 96 LEU A C 1
ATOM 676 O O . LEU A 1 96 ? -2.150 2.775 1.574 1.00 87.69 96 LEU A O 1
ATOM 680 N N . ALA A 1 97 ? -0.899 0.915 1.529 1.00 85.25 97 ALA A N 1
ATOM 681 C CA . ALA A 1 97 ? -1.001 0.661 2.969 1.00 85.25 97 ALA A CA 1
ATOM 682 C C . ALA A 1 97 ? -0.366 1.794 3.799 1.00 85.25 97 ALA A C 1
ATOM 684 O O . ALA A 1 97 ? -0.950 2.274 4.769 1.00 85.25 97 ALA A O 1
ATOM 685 N N . TYR A 1 98 ? 0.808 2.276 3.379 1.00 85.06 98 TYR A N 1
ATOM 686 C CA . TYR A 1 98 ? 1.491 3.392 4.037 1.00 85.06 98 TYR A CA 1
ATOM 687 C C . TYR A 1 98 ? 0.751 4.727 3.844 1.00 85.06 98 TYR A C 1
ATOM 689 O O . TYR A 1 98 ? 0.634 5.528 4.776 1.00 85.06 98 TYR A O 1
ATOM 697 N N . ALA A 1 99 ? 0.214 4.958 2.643 1.00 84.38 99 ALA A N 1
ATOM 698 C CA . ALA A 1 99 ? -0.597 6.129 2.336 1.00 84.38 99 ALA A CA 1
ATOM 699 C C . ALA A 1 99 ? -1.883 6.145 3.170 1.00 84.38 99 ALA A C 1
ATOM 701 O O . ALA A 1 99 ? -2.203 7.170 3.767 1.00 84.38 99 ALA A O 1
ATOM 702 N N . GLN A 1 100 ? -2.560 4.999 3.289 1.00 82.19 100 GLN A N 1
ATOM 703 C CA . GLN A 1 100 ? -3.733 4.845 4.142 1.00 82.19 100 GLN A CA 1
ATOM 704 C C . GLN A 1 100 ? -3.396 5.159 5.593 1.00 82.19 100 GLN A C 1
ATOM 706 O O . GLN A 1 100 ? -4.112 5.919 6.221 1.00 82.19 100 GLN A O 1
ATOM 711 N N . ARG A 1 101 ? -2.272 4.680 6.127 1.00 78.38 101 ARG A N 1
ATOM 712 C CA . ARG A 1 101 ? -1.861 5.036 7.492 1.00 78.38 101 ARG A CA 1
ATOM 713 C C . ARG A 1 101 ? -1.697 6.548 7.696 1.00 78.38 101 ARG A C 1
ATOM 715 O O . ARG A 1 101 ? -2.045 7.066 8.750 1.00 78.38 101 ARG A O 1
ATOM 722 N N . THR A 1 102 ? -1.167 7.255 6.700 1.00 77.56 102 THR A N 1
ATOM 723 C CA . THR A 1 102 ? -0.913 8.704 6.793 1.00 77.56 102 THR A CA 1
ATOM 724 C C . THR A 1 102 ? -2.171 9.541 6.519 1.00 77.56 102 THR A C 1
ATOM 726 O O . THR A 1 102 ? -2.296 10.648 7.032 1.00 77.56 102 THR A O 1
ATOM 729 N N . GLY A 1 103 ? -3.113 9.023 5.725 1.00 67.00 103 GLY A N 1
ATOM 730 C CA . GLY A 1 103 ? -4.300 9.739 5.241 1.00 67.00 103 GLY A CA 1
ATOM 731 C C . GLY A 1 103 ? -5.636 9.138 5.682 1.00 67.00 103 GLY A C 1
ATOM 732 O O . GLY A 1 103 ? -6.641 9.354 5.007 1.00 67.00 103 GLY A O 1
ATOM 733 N N . ALA A 1 104 ? -5.643 8.364 6.769 1.00 59.16 104 ALA A N 1
ATOM 734 C CA . ALA A 1 104 ? -6.563 7.249 6.980 1.00 59.16 104 ALA A CA 1
ATOM 735 C C . ALA A 1 104 ? -8.048 7.511 6.713 1.00 59.16 104 ALA A C 1
ATOM 737 O O . ALA A 1 104 ? -8.684 6.635 6.139 1.00 59.16 104 ALA A O 1
ATOM 738 N N . HIS A 1 105 ? -8.638 8.658 7.052 1.00 60.25 105 HIS A N 1
ATOM 739 C CA . HIS A 1 105 ? -10.102 8.776 6.945 1.00 60.25 105 HIS A CA 1
ATOM 740 C C . HIS A 1 105 ? -10.627 10.121 6.454 1.00 60.25 105 HIS A C 1
ATOM 742 O O . HIS A 1 105 ? -11.835 10.333 6.505 1.00 60.25 105 HIS A O 1
ATOM 748 N N . ILE A 1 106 ? -9.783 10.970 5.853 1.00 56.44 106 ILE A N 1
ATOM 749 C CA . ILE A 1 106 ? -10.141 12.358 5.493 1.00 56.44 106 ILE A CA 1
ATOM 750 C C . ILE A 1 106 ? -11.471 12.435 4.715 1.00 56.44 106 ILE A C 1
ATOM 752 O O . ILE A 1 106 ? -12.314 13.283 4.997 1.00 56.44 106 ILE A O 1
ATOM 756 N N . GLY A 1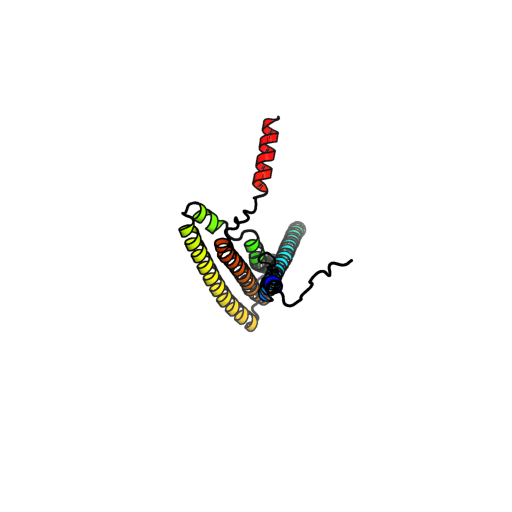 107 ? -11.704 11.520 3.766 1.00 60.81 107 GLY A N 1
ATOM 757 C CA . GLY A 1 107 ? -12.930 11.512 2.959 1.00 60.81 107 GLY A CA 1
ATOM 758 C C . GLY A 1 107 ? -14.214 11.191 3.738 1.00 60.81 107 GLY A C 1
ATOM 759 O O . GLY A 1 107 ? -15.259 11.776 3.457 1.00 60.81 107 GLY A O 1
ATOM 760 N N . VAL A 1 108 ? -14.152 10.287 4.720 1.00 62.69 108 VAL A N 1
ATOM 761 C CA . VAL A 1 108 ? -15.306 9.956 5.578 1.00 62.69 108 VAL A CA 1
ATOM 762 C C . VAL A 1 108 ? -15.442 10.991 6.695 1.00 62.69 108 VAL A C 1
ATOM 764 O O . VAL A 1 108 ? -16.557 11.393 7.029 1.00 62.69 108 VAL A O 1
ATOM 767 N N . ASP A 1 109 ? -14.318 11.495 7.199 1.00 66.31 109 ASP A N 1
ATOM 768 C CA . ASP A 1 109 ? -14.256 12.537 8.219 1.00 66.31 109 ASP A CA 1
ATOM 769 C C . ASP A 1 109 ? -14.973 13.811 7.745 1.00 66.31 109 ASP A C 1
ATOM 771 O O . ASP A 1 109 ? -15.919 14.241 8.398 1.00 66.31 109 ASP A O 1
ATOM 775 N N . LEU A 1 110 ? -14.680 14.316 6.540 1.00 67.44 110 LEU A N 1
ATOM 776 C CA . LEU A 1 110 ? -15.309 15.527 5.978 1.00 67.44 110 LEU A CA 1
ATOM 777 C C . LEU A 1 110 ? -16.845 15.463 5.893 1.00 67.44 110 LEU A C 1
ATOM 779 O O . LEU A 1 110 ? -17.537 16.470 6.067 1.00 67.44 110 LEU A O 1
ATOM 783 N N . VAL A 1 111 ? -17.401 14.284 5.595 1.00 69.12 111 VAL A N 1
ATOM 784 C CA . VAL A 1 111 ? -18.859 14.082 5.534 1.00 69.12 111 VAL A CA 1
ATOM 785 C C . VAL A 1 111 ? -19.442 13.960 6.942 1.00 69.12 111 VAL A C 1
ATOM 787 O O . VAL A 1 111 ? -20.531 14.471 7.209 1.00 69.12 111 VAL A O 1
ATOM 790 N N . THR A 1 112 ? -18.715 13.311 7.854 1.00 71.19 112 THR A N 1
ATOM 791 C CA . THR A 1 112 ? -19.155 13.085 9.238 1.00 71.19 112 THR A CA 1
ATOM 792 C C . THR A 1 112 ? -19.005 14.300 10.155 1.00 71.19 112 THR A C 1
ATOM 794 O O . THR A 1 112 ? -19.782 14.421 11.098 1.00 71.19 112 THR A O 1
ATOM 797 N N . GLU A 1 113 ? -18.131 15.257 9.832 1.00 73.00 113 GLU A N 1
ATOM 798 C CA . GLU A 1 113 ? -17.955 16.525 10.562 1.00 73.00 113 GLU A CA 1
ATOM 799 C C . GLU A 1 113 ? -19.222 17.395 10.592 1.00 73.00 113 GLU A C 1
ATOM 801 O O . GLU A 1 113 ? -19.418 18.192 11.509 1.00 73.00 113 GLU A O 1
ATOM 806 N N . ARG A 1 114 ? -20.117 17.244 9.606 1.00 76.31 114 ARG A N 1
ATOM 807 C CA . ARG A 1 114 ? -21.381 17.999 9.530 1.00 76.31 114 ARG A CA 1
ATOM 808 C C . ARG A 1 114 ? -22.560 17.297 10.209 1.00 76.31 114 ARG A C 1
ATOM 810 O O . ARG A 1 114 ? -23.672 17.825 10.193 1.00 76.31 114 ARG A O 1
ATOM 817 N N . LEU A 1 115 ? -22.348 16.104 10.765 1.00 77.75 115 LEU A N 1
ATOM 818 C CA . LEU A 1 115 ? -23.394 15.253 11.329 1.00 77.75 115 LEU A CA 1
ATOM 819 C C . LEU A 1 115 ? -23.355 15.242 12.869 1.00 77.75 115 LEU A C 1
ATOM 821 O O . LEU A 1 115 ? -22.302 15.429 13.475 1.00 77.75 115 LEU A O 1
ATOM 825 N N . PRO A 1 116 ? -24.491 14.973 13.542 1.00 80.38 116 PRO A N 1
ATOM 826 C CA . PRO A 1 116 ? -24.508 14.751 14.986 1.00 80.38 116 PRO A CA 1
ATOM 827 C C . PRO A 1 116 ? -23.610 13.566 15.369 1.00 80.38 116 PRO A C 1
ATOM 829 O O . PRO A 1 116 ? -23.677 12.521 14.720 1.00 80.38 116 PRO A O 1
ATOM 832 N N . ALA A 1 117 ? -22.851 13.680 16.465 1.00 75.62 117 ALA A N 1
ATOM 833 C CA . ALA A 1 117 ? -21.812 12.718 16.871 1.00 75.62 117 ALA A CA 1
ATOM 834 C C . ALA A 1 117 ? -22.240 11.235 16.809 1.00 75.62 117 ALA A C 1
ATOM 836 O O . ALA A 1 117 ? -21.503 10.382 16.325 1.00 75.62 117 ALA A O 1
ATOM 837 N N . ARG A 1 118 ? -23.469 10.909 17.233 1.00 75.88 118 ARG A N 1
ATOM 838 C CA . ARG A 1 118 ? -23.983 9.525 17.195 1.00 75.88 118 ARG A CA 1
ATOM 839 C C . ARG A 1 118 ? -24.204 8.996 15.776 1.00 75.88 118 ARG A C 1
ATOM 841 O O . ARG A 1 118 ? -23.982 7.817 15.530 1.00 75.88 118 ARG A O 1
ATOM 848 N N . VAL A 1 119 ? -24.652 9.852 14.858 1.00 79.25 119 VAL A N 1
ATOM 849 C CA . VAL A 1 119 ? -24.884 9.487 13.452 1.00 79.25 119 VAL A CA 1
ATOM 850 C C . VAL A 1 119 ? -23.553 9.414 12.709 1.00 79.25 119 VAL A C 1
ATOM 852 O O . VAL A 1 119 ? -23.340 8.476 11.948 1.00 79.25 119 VAL A O 1
ATOM 855 N N . ALA A 1 120 ? -22.638 10.344 12.994 1.00 78.31 120 ALA A N 1
ATOM 856 C CA . ALA A 1 120 ? -21.277 10.354 12.468 1.00 78.31 120 ALA A CA 1
ATOM 857 C C . ALA A 1 120 ? -20.547 9.022 12.726 1.00 78.31 120 ALA A C 1
ATOM 859 O O . ALA A 1 120 ? -20.056 8.411 11.780 1.00 78.31 120 ALA A O 1
ATOM 860 N N . HIS A 1 121 ? -20.573 8.512 13.964 1.00 77.56 121 HIS A N 1
ATOM 861 C CA . HIS A 1 121 ? -19.949 7.225 14.299 1.00 77.56 121 HIS A CA 1
ATOM 862 C C . HIS A 1 121 ? -20.546 6.036 13.538 1.00 77.56 121 HIS A C 1
ATOM 864 O O . HIS A 1 121 ? -19.810 5.170 13.072 1.00 77.56 121 HIS A O 1
ATOM 870 N N . VAL A 1 122 ? -21.873 5.979 13.386 1.00 80.44 122 VAL A N 1
ATOM 871 C CA . VAL A 1 122 ? -22.531 4.880 12.658 1.00 80.44 122 VAL A CA 1
ATOM 872 C C . VAL A 1 122 ? -22.187 4.932 11.173 1.00 80.44 122 VAL A C 1
ATOM 874 O O . VAL A 1 122 ? -21.836 3.911 10.588 1.00 80.44 122 VAL A O 1
ATOM 877 N N . VAL A 1 123 ? -22.249 6.118 10.563 1.00 82.69 123 VAL A N 1
ATOM 878 C CA . VAL A 1 123 ? -21.905 6.308 9.147 1.00 82.69 123 VAL A CA 1
ATOM 879 C C . VAL A 1 123 ? -20.442 5.951 8.896 1.00 82.69 123 VAL A C 1
ATOM 881 O O . VAL A 1 123 ? -20.148 5.253 7.926 1.00 82.69 123 VAL A O 1
ATOM 884 N N . ARG A 1 124 ? -19.535 6.355 9.792 1.00 80.44 124 ARG A N 1
ATOM 885 C CA . ARG A 1 124 ? -18.111 6.034 9.692 1.00 80.44 124 ARG A CA 1
ATOM 886 C C . ARG A 1 124 ? -17.842 4.538 9.825 1.00 80.44 124 ARG A C 1
ATOM 888 O O . ARG A 1 124 ? -17.174 3.971 8.965 1.00 80.44 124 ARG A O 1
ATOM 895 N N . ALA A 1 125 ? -18.452 3.878 10.810 1.00 80.44 125 ALA A N 1
ATOM 896 C CA . ALA A 1 125 ? -18.347 2.431 10.985 1.00 80.44 125 ALA A CA 1
ATOM 897 C C . ALA A 1 125 ? -18.878 1.649 9.768 1.00 80.44 125 ALA A C 1
ATOM 899 O O . ALA A 1 125 ? -18.256 0.680 9.337 1.00 80.44 125 ALA A O 1
ATOM 900 N N . ILE A 1 126 ? -19.999 2.081 9.177 1.00 84.62 126 ILE A N 1
ATOM 901 C CA . ILE A 1 126 ? -20.542 1.468 7.954 1.00 84.62 126 ILE A CA 1
ATOM 902 C C . ILE A 1 126 ? -19.591 1.687 6.774 1.00 84.62 126 ILE A C 1
ATOM 904 O O . ILE A 1 126 ? -19.303 0.737 6.049 1.00 84.62 126 ILE A O 1
ATOM 908 N N . GLY A 1 127 ? -19.087 2.909 6.585 1.00 84.44 127 GLY A N 1
ATOM 909 C CA . GLY A 1 127 ? -18.142 3.225 5.512 1.00 84.44 127 GLY A CA 1
ATOM 910 C C . GLY A 1 127 ? -16.875 2.372 5.589 1.00 84.44 127 GLY A C 1
ATOM 911 O O . GLY A 1 127 ? -16.466 1.781 4.591 1.00 84.44 127 GLY A O 1
ATOM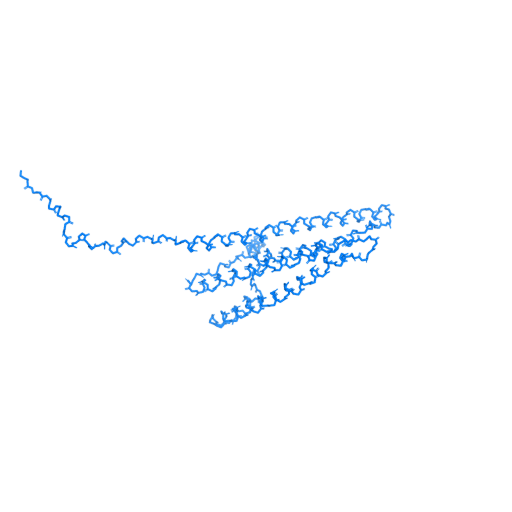 912 N N . LEU A 1 128 ? -16.320 2.230 6.792 1.00 82.44 128 LEU A N 1
ATOM 913 C CA . LEU A 1 128 ? -15.181 1.362 7.087 1.00 82.44 128 LEU A CA 1
ATOM 914 C C . LEU A 1 128 ? -15.466 -0.106 6.774 1.00 82.44 128 LEU A C 1
ATOM 916 O O . LEU A 1 128 ? -14.679 -0.766 6.098 1.00 82.44 128 LEU A O 1
ATOM 920 N N . PHE A 1 129 ? -16.616 -0.613 7.216 1.00 85.44 129 PHE A N 1
ATOM 921 C CA . PHE A 1 129 ? -17.007 -1.994 6.960 1.00 85.44 129 PHE A CA 1
ATOM 922 C C . PHE A 1 129 ? -17.160 -2.281 5.461 1.00 85.44 129 PHE A C 1
ATOM 924 O O . PHE A 1 129 ? -16.663 -3.294 4.966 1.00 85.44 129 PHE A O 1
ATOM 931 N N . VAL A 1 130 ? -17.801 -1.371 4.721 1.00 88.38 130 VAL A N 1
ATOM 932 C CA . VAL A 1 130 ? -17.943 -1.475 3.262 1.00 88.38 130 VAL A CA 1
ATOM 933 C C . VAL A 1 130 ? -16.576 -1.436 2.582 1.00 88.38 130 VAL A C 1
ATOM 935 O O . VAL A 1 130 ? -16.319 -2.255 1.700 1.00 88.38 130 VAL A O 1
ATOM 938 N N . ALA A 1 131 ? -15.678 -0.547 3.011 1.00 87.00 131 ALA A N 1
ATOM 939 C CA . ALA A 1 131 ? -14.323 -0.469 2.474 1.00 87.00 131 ALA A CA 1
ATOM 940 C C . ALA A 1 131 ? -13.550 -1.783 2.685 1.00 87.00 131 ALA A C 1
ATOM 942 O O . ALA A 1 131 ? -12.991 -2.318 1.728 1.00 87.00 131 ALA A O 1
ATOM 943 N N . ILE A 1 132 ? -13.588 -2.360 3.891 1.00 87.62 132 ILE A N 1
ATOM 944 C CA . ILE A 1 132 ? -12.964 -3.661 4.181 1.00 87.62 132 ILE A CA 1
ATOM 945 C C . ILE A 1 132 ? -13.562 -4.762 3.295 1.00 87.62 132 ILE A C 1
ATOM 947 O O . ILE A 1 132 ? -12.817 -5.542 2.704 1.00 87.62 132 ILE A O 1
ATOM 951 N N . ALA A 1 133 ? -14.890 -4.820 3.161 1.00 89.44 133 ALA A N 1
ATOM 952 C CA . ALA A 1 133 ? -15.560 -5.837 2.351 1.00 89.44 133 ALA A CA 1
ATOM 953 C C . ALA A 1 133 ? -15.152 -5.763 0.869 1.00 89.44 133 ALA A C 1
ATOM 955 O O . ALA A 1 133 ? -14.831 -6.786 0.262 1.00 89.44 133 ALA A O 1
ATOM 956 N N . VAL A 1 134 ? -15.112 -4.555 0.298 1.00 90.38 134 VAL A N 1
ATOM 957 C CA . VAL A 1 134 ? -14.679 -4.336 -1.089 1.00 90.38 134 VAL A CA 1
ATOM 958 C C . VAL A 1 134 ? -13.207 -4.705 -1.264 1.00 90.38 134 VAL A C 1
ATOM 960 O O . VAL A 1 134 ? -12.863 -5.398 -2.219 1.00 90.38 134 VAL A O 1
ATOM 963 N N . LEU A 1 135 ? -12.335 -4.301 -0.338 1.00 89.31 135 LEU A N 1
ATOM 964 C CA . LEU A 1 135 ? -10.910 -4.622 -0.413 1.00 89.31 135 LEU A CA 1
ATOM 965 C C . LEU A 1 135 ? -10.643 -6.126 -0.294 1.00 89.31 135 LEU A C 1
ATOM 967 O O . LEU A 1 135 ? -9.806 -6.650 -1.027 1.00 89.31 135 LEU A O 1
ATOM 971 N N . LEU A 1 136 ? -11.372 -6.842 0.564 1.00 90.50 136 LEU A N 1
ATOM 972 C CA . LEU A 1 136 ? -11.289 -8.302 0.655 1.00 90.50 136 LEU A CA 1
ATOM 973 C C . LEU A 1 136 ? -11.732 -8.973 -0.647 1.00 90.50 136 LEU A C 1
ATOM 975 O O . LEU A 1 136 ? -11.045 -9.874 -1.131 1.00 90.50 136 LEU A O 1
ATOM 979 N N . TRP A 1 137 ? -12.829 -8.502 -1.245 1.00 91.44 137 TRP A N 1
ATOM 980 C CA . TRP A 1 137 ? -13.286 -8.986 -2.547 1.00 91.44 137 TRP A CA 1
ATOM 981 C C . TRP A 1 137 ? -12.226 -8.768 -3.634 1.00 91.44 137 TRP A C 1
ATOM 983 O O . TRP A 1 137 ? -11.857 -9.701 -4.345 1.00 91.44 137 TRP A O 1
ATOM 993 N N . MET A 1 138 ? -11.666 -7.556 -3.722 1.00 88.44 138 MET A N 1
ATOM 994 C CA . MET A 1 138 ? -10.592 -7.254 -4.673 1.00 88.44 138 MET A CA 1
ATOM 995 C C . MET A 1 138 ? -9.345 -8.105 -4.426 1.00 88.44 138 MET A C 1
ATOM 997 O O . MET A 1 138 ? -8.726 -8.577 -5.378 1.00 88.44 138 MET A O 1
ATOM 1001 N N . THR A 1 139 ? -8.983 -8.338 -3.165 1.00 89.81 139 THR A N 1
ATOM 1002 C CA . THR A 1 139 ? -7.844 -9.190 -2.794 1.00 89.81 139 THR A CA 1
ATOM 1003 C C . THR A 1 139 ? -8.052 -10.624 -3.272 1.00 89.81 139 THR A C 1
ATOM 1005 O O . THR A 1 139 ? -7.133 -11.231 -3.814 1.00 89.81 139 THR A O 1
ATOM 1008 N N . TYR A 1 140 ? -9.263 -11.160 -3.117 1.00 91.00 140 TYR A N 1
ATOM 1009 C CA . TYR A 1 140 ? -9.598 -12.511 -3.558 1.00 91.00 140 TYR A CA 1
ATOM 1010 C C . TYR A 1 140 ? -9.503 -12.660 -5.082 1.00 91.00 140 TYR A C 1
ATOM 1012 O O . TYR A 1 140 ? -8.794 -13.540 -5.574 1.00 91.00 140 TYR A O 1
ATOM 1020 N N . GLU A 1 141 ? -10.144 -11.758 -5.828 1.00 90.81 141 GLU A N 1
ATOM 1021 C CA . GLU A 1 141 ? -10.109 -11.763 -7.295 1.00 90.81 141 GLU A CA 1
ATOM 1022 C C . GLU A 1 141 ? -8.677 -11.602 -7.824 1.00 90.81 141 GLU A C 1
ATOM 1024 O O . GLU A 1 141 ? -8.215 -12.366 -8.674 1.00 90.81 141 GLU A O 1
ATOM 1029 N N . THR A 1 142 ? -7.921 -10.648 -7.272 1.00 86.62 142 THR A N 1
ATOM 1030 C CA . THR A 1 142 ? -6.527 -10.418 -7.684 1.00 86.62 142 THR A CA 1
ATOM 1031 C C . THR A 1 142 ? -5.608 -11.584 -7.326 1.00 86.62 142 THR A C 1
ATOM 1033 O O . THR A 1 142 ? -4.705 -11.889 -8.104 1.00 86.62 142 THR A O 1
ATOM 1036 N N . ALA A 1 143 ? -5.852 -12.291 -6.219 1.00 87.25 143 ALA A N 1
ATOM 1037 C CA . ALA A 1 143 ? -5.108 -13.495 -5.862 1.00 87.25 143 ALA A CA 1
ATOM 1038 C C . ALA A 1 143 ? -5.361 -14.649 -6.845 1.00 87.25 143 ALA A C 1
ATOM 1040 O O . ALA A 1 143 ? -4.408 -15.303 -7.272 1.00 87.25 143 ALA A O 1
ATOM 1041 N N . ILE A 1 144 ? -6.612 -14.874 -7.263 1.00 87.00 144 ILE A N 1
ATOM 1042 C CA . ILE A 1 144 ? -6.935 -15.884 -8.287 1.00 87.00 144 ILE A CA 1
ATOM 1043 C C . ILE A 1 144 ? -6.232 -15.547 -9.601 1.00 87.00 144 ILE A C 1
ATOM 1045 O O . ILE A 1 144 ? -5.586 -16.403 -10.211 1.00 87.00 144 ILE A O 1
ATOM 1049 N N . VAL A 1 145 ? -6.317 -14.285 -10.022 1.00 82.31 145 VAL A N 1
ATOM 1050 C CA . VAL A 1 145 ? -5.652 -13.799 -11.233 1.00 82.31 145 VAL A CA 1
ATOM 1051 C C . VAL A 1 145 ? -4.133 -13.983 -11.137 1.00 82.31 145 VAL A C 1
ATOM 1053 O O . VAL A 1 145 ? -3.514 -14.408 -12.111 1.00 82.31 145 VAL A O 1
ATOM 1056 N N . ALA A 1 146 ? -3.528 -13.734 -9.974 1.00 81.38 146 ALA A N 1
ATOM 1057 C CA . ALA A 1 146 ? -2.100 -13.939 -9.749 1.00 81.38 146 ALA A CA 1
ATOM 1058 C C . ALA A 1 146 ? -1.686 -15.411 -9.881 1.00 81.38 146 ALA A C 1
ATOM 1060 O O . ALA A 1 146 ? -0.690 -15.713 -10.541 1.00 81.38 146 ALA A O 1
ATOM 1061 N N . ILE A 1 147 ? -2.466 -16.328 -9.301 1.00 81.81 147 ILE A N 1
AT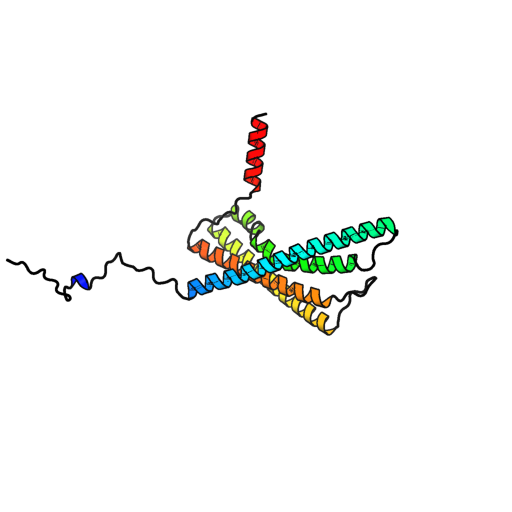OM 1062 C CA . ILE A 1 147 ? -2.219 -17.773 -9.382 1.00 81.81 147 ILE A CA 1
ATOM 1063 C C . ILE A 1 147 ? -2.326 -18.252 -10.832 1.00 81.81 147 ILE A C 1
ATOM 1065 O O . ILE A 1 147 ? -1.432 -18.946 -11.317 1.00 81.81 147 ILE A O 1
ATOM 1069 N N . ASN A 1 148 ? -3.373 -17.836 -11.548 1.00 77.88 148 ASN A N 1
ATOM 1070 C CA . ASN A 1 148 ? -3.558 -18.191 -12.954 1.00 77.88 148 ASN A CA 1
ATOM 1071 C C . ASN A 1 148 ? -2.399 -17.674 -13.824 1.00 77.88 148 ASN A C 1
ATOM 1073 O O . ASN A 1 148 ? -1.864 -18.411 -14.650 1.00 77.88 148 ASN A O 1
ATOM 1077 N N . SER A 1 149 ? -1.941 -16.440 -13.602 1.00 75.12 149 SER A N 1
ATOM 1078 C CA . SER A 1 149 ? -0.789 -15.878 -14.323 1.00 75.12 149 SER A CA 1
ATOM 1079 C C . SER A 1 149 ? 0.528 -16.576 -14.024 1.00 75.12 149 SER A C 1
ATOM 1081 O O . SER A 1 149 ? 1.374 -16.688 -14.912 1.00 75.12 149 SER A O 1
ATOM 1083 N N . PHE A 1 150 ? 0.713 -17.040 -12.787 1.00 74.25 150 PHE A N 1
ATOM 1084 C CA . PHE A 1 150 ? 1.880 -17.827 -12.407 1.00 74.25 150 PHE A CA 1
ATOM 1085 C C . PHE A 1 150 ? 1.899 -19.175 -13.137 1.00 74.25 150 PHE A C 1
ATOM 1087 O O . PHE A 1 150 ? 2.935 -19.573 -13.661 1.00 74.25 150 PHE A O 1
ATOM 1094 N N . GLN A 1 151 ? 0.746 -19.844 -13.236 1.00 73.75 151 GLN A N 1
ATOM 1095 C CA . GLN A 1 151 ? 0.619 -21.140 -13.912 1.00 73.75 151 GLN A CA 1
ATOM 1096 C C . GLN A 1 151 ? 0.822 -21.055 -15.428 1.00 73.75 151 GLN A C 1
ATOM 1098 O O . GLN A 1 151 ? 1.397 -21.963 -16.023 1.00 73.75 151 GLN A O 1
ATOM 1103 N N . VAL A 1 152 ? 0.366 -19.969 -16.055 1.00 71.31 152 VAL A N 1
ATOM 1104 C CA . VAL A 1 152 ? 0.488 -19.760 -17.507 1.00 71.31 152 VAL A CA 1
ATOM 1105 C C . VAL A 1 152 ? 1.856 -19.178 -17.893 1.00 71.31 152 VAL A C 1
ATOM 1107 O O . VAL A 1 152 ? 2.211 -19.177 -19.069 1.00 71.31 152 VAL A O 1
ATOM 1110 N N . GLY A 1 153 ? 2.655 -18.710 -16.925 1.00 64.25 153 GLY A N 1
ATOM 1111 C CA . GLY A 1 153 ? 3.928 -18.044 -17.203 1.00 64.25 153 GLY A CA 1
ATOM 1112 C C . GLY A 1 153 ? 3.719 -16.793 -18.055 1.00 64.25 153 GLY A C 1
ATOM 1113 O O . GLY A 1 153 ? 4.374 -16.618 -19.076 1.00 64.25 153 GLY A O 1
ATOM 1114 N N . GLU A 1 154 ? 2.747 -15.961 -17.679 1.00 59.41 154 GLU A N 1
ATOM 1115 C CA . GLU A 1 154 ? 2.276 -14.852 -18.511 1.00 59.41 154 GLU A CA 1
ATOM 1116 C C . GLU A 1 154 ? 3.384 -13.804 -18.747 1.00 59.41 154 GLU A C 1
ATOM 1118 O O . GLU A 1 154 ? 3.904 -13.178 -17.813 1.00 59.41 154 GLU A O 1
ATOM 1123 N N . PHE A 1 155 ? 3.721 -13.595 -20.021 1.00 60.59 155 PHE A N 1
ATOM 1124 C CA . PHE A 1 155 ? 4.588 -12.515 -20.492 1.00 60.59 155 PHE A CA 1
ATOM 1125 C C . PHE A 1 155 ? 3.732 -11.418 -21.124 1.00 60.59 155 PHE A C 1
ATOM 1127 O O . PHE A 1 155 ? 2.794 -11.710 -21.869 1.00 60.59 155 PHE A O 1
ATOM 1134 N N . ARG A 1 156 ? 4.051 -10.143 -20.862 1.00 56.88 156 ARG A N 1
ATOM 1135 C CA . ARG A 1 156 ? 3.449 -9.045 -21.631 1.00 56.88 156 ARG A CA 1
ATOM 1136 C C . ARG A 1 156 ? 4.124 -9.023 -22.994 1.00 56.88 156 ARG A C 1
ATOM 1138 O O . ARG A 1 156 ? 5.351 -8.977 -23.076 1.00 56.88 156 ARG A O 1
ATOM 1145 N N . PHE A 1 157 ? 3.317 -9.030 -24.050 1.00 45.69 157 PHE A N 1
ATOM 1146 C CA . PHE A 1 157 ? 3.788 -8.763 -25.403 1.00 45.69 157 PHE A CA 1
ATOM 1147 C C . PHE A 1 157 ? 4.058 -7.256 -25.547 1.00 45.69 157 PHE A C 1
ATOM 1149 O O . PHE A 1 157 ? 3.123 -6.463 -25.614 1.00 45.69 157 PHE A O 1
ATOM 1156 N N . GLY A 1 158 ? 5.340 -6.887 -25.553 1.00 53.19 158 GLY A N 1
ATOM 1157 C CA . GLY A 1 158 ? 5.877 -5.559 -25.879 1.00 53.19 158 GLY A CA 1
ATOM 1158 C C . GLY A 1 158 ? 7.088 -5.694 -26.812 1.00 53.19 158 GLY A C 1
ATOM 1159 O O . GLY A 1 158 ? 7.312 -6.771 -27.368 1.00 53.19 158 GLY A O 1
ATOM 1160 N N . LEU A 1 159 ? 7.901 -4.640 -26.969 1.00 55.44 159 LEU A N 1
ATOM 1161 C CA . LEU A 1 159 ? 9.157 -4.713 -27.749 1.00 55.44 159 LEU A CA 1
ATOM 1162 C C . LEU A 1 159 ? 10.160 -5.720 -27.149 1.00 55.44 159 LEU A C 1
ATOM 1164 O O . LEU A 1 159 ? 10.988 -6.280 -27.867 1.00 55.44 159 LEU A O 1
ATOM 1168 N N . VAL A 1 160 ? 10.053 -5.972 -25.842 1.00 60.09 160 VAL A N 1
ATOM 1169 C CA . VAL A 1 160 ? 10.780 -7.001 -25.090 1.00 60.09 160 VAL A CA 1
ATOM 1170 C C . VAL A 1 160 ? 9.759 -7.784 -24.251 1.00 60.09 160 VAL A C 1
ATOM 1172 O O . VAL A 1 160 ? 8.932 -7.156 -23.588 1.00 60.09 160 VAL A O 1
ATOM 1175 N N . PRO A 1 161 ? 9.771 -9.131 -24.246 1.00 59.53 161 PRO A N 1
ATOM 1176 C CA . PRO A 1 161 ? 8.868 -9.912 -23.405 1.00 59.53 161 PRO A CA 1
ATOM 1177 C C . PRO A 1 161 ? 9.250 -9.746 -21.930 1.00 59.53 161 PRO A C 1
ATOM 1179 O O . PRO A 1 161 ? 10.276 -10.256 -21.481 1.00 59.53 161 PRO A O 1
ATOM 1182 N N . VAL A 1 162 ? 8.416 -9.036 -21.168 1.00 64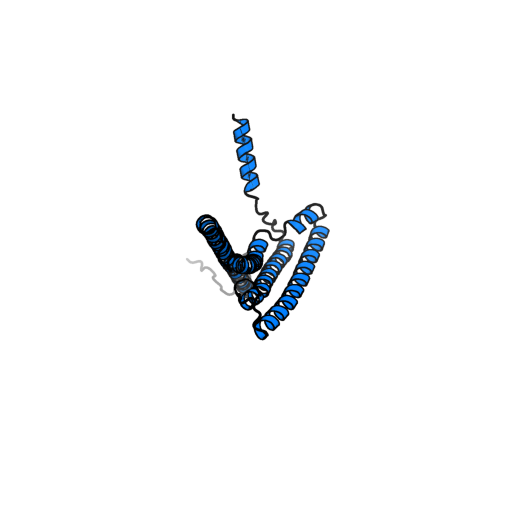.69 162 VAL A N 1
ATOM 1183 C CA . VAL A 1 162 ? 8.623 -8.826 -19.728 1.00 64.69 162 VAL A CA 1
ATOM 1184 C C . VAL A 1 162 ? 7.741 -9.802 -18.937 1.00 64.69 162 VAL A C 1
ATOM 1186 O O . VAL A 1 162 ? 6.527 -9.854 -19.176 1.00 64.69 162 VAL A O 1
ATOM 1189 N N . PRO A 1 163 ? 8.305 -10.588 -17.997 1.00 66.06 163 PRO A N 1
ATOM 1190 C CA . PRO A 1 163 ? 7.521 -11.468 -17.135 1.00 66.06 163 PRO A CA 1
ATOM 1191 C C . PRO A 1 163 ? 6.654 -10.646 -16.170 1.00 66.06 163 PRO A C 1
ATOM 1193 O O . PRO A 1 163 ? 7.164 -9.888 -15.349 1.00 66.06 163 PRO A O 1
ATOM 1196 N N . ILE A 1 164 ? 5.330 -10.809 -16.252 1.00 71.69 164 ILE A N 1
ATOM 1197 C CA . ILE A 1 164 ? 4.352 -10.029 -15.464 1.00 71.69 164 ILE A CA 1
ATOM 1198 C C . ILE A 1 164 ? 4.039 -10.712 -14.135 1.00 71.69 164 ILE A C 1
ATOM 1200 O O . ILE A 1 164 ? 3.613 -10.077 -13.174 1.00 71.69 164 ILE A O 1
ATOM 1204 N N . TRP A 1 165 ? 4.211 -12.030 -14.075 1.00 71.31 165 TRP A N 1
ATOM 1205 C CA . TRP A 1 165 ? 3.784 -12.834 -12.936 1.00 71.31 165 TRP A CA 1
ATOM 1206 C C . TRP A 1 165 ? 4.270 -12.316 -11.562 1.00 71.31 165 TRP A C 1
ATOM 1208 O O . TRP A 1 165 ? 3.463 -12.378 -10.632 1.00 71.31 165 TRP A O 1
ATOM 1218 N N . PRO A 1 166 ? 5.481 -11.724 -11.385 1.00 75.81 166 PRO A N 1
ATOM 1219 C CA . PRO A 1 166 ? 5.903 -11.245 -10.070 1.00 75.81 166 PRO A CA 1
ATOM 1220 C C . PRO A 1 166 ? 5.044 -10.076 -9.585 1.00 75.81 166 PRO A C 1
ATOM 1222 O O . PRO A 1 166 ? 4.655 -10.041 -8.420 1.00 75.81 166 PRO A O 1
ATOM 1225 N N . ILE A 1 167 ? 4.684 -9.141 -10.473 1.00 78.06 167 ILE A N 1
ATOM 1226 C CA . ILE A 1 167 ? 3.898 -7.972 -10.067 1.00 78.06 167 ILE A CA 1
ATOM 1227 C C . ILE A 1 167 ? 2.472 -8.356 -9.702 1.00 78.06 167 ILE A C 1
ATOM 1229 O O . ILE A 1 167 ? 1.902 -7.794 -8.773 1.00 78.06 167 ILE A O 1
ATOM 1233 N N . ARG A 1 168 ? 1.899 -9.357 -10.380 1.00 79.62 168 ARG A N 1
ATOM 1234 C CA . ARG A 1 168 ? 0.549 -9.823 -10.053 1.00 79.62 168 ARG A CA 1
ATOM 1235 C C . ARG A 1 168 ? 0.463 -10.444 -8.665 1.00 79.62 168 ARG A C 1
ATOM 1237 O O . ARG A 1 168 ? -0.603 -10.369 -8.078 1.00 79.62 168 ARG A O 1
ATOM 1244 N N . ILE A 1 169 ? 1.556 -10.981 -8.119 1.00 83.38 169 ILE A N 1
ATOM 1245 C CA . ILE A 1 169 ? 1.625 -11.457 -6.725 1.00 83.38 169 ILE A CA 1
ATOM 1246 C C . ILE A 1 169 ? 1.760 -10.285 -5.744 1.00 83.38 169 ILE A C 1
ATOM 1248 O O . ILE A 1 169 ? 1.215 -10.318 -4.644 1.00 83.38 169 ILE A O 1
ATOM 1252 N N . VAL A 1 170 ? 2.456 -9.223 -6.144 1.00 85.38 170 VAL A N 1
ATOM 1253 C CA . VAL A 1 170 ? 2.643 -8.023 -5.319 1.00 85.38 170 VAL A CA 1
ATOM 1254 C C . VAL A 1 170 ? 1.322 -7.282 -5.068 1.00 85.38 170 VAL A C 1
ATOM 1256 O O . VAL A 1 170 ? 1.122 -6.755 -3.977 1.00 85.38 170 VAL A O 1
ATOM 1259 N N . ILE A 1 171 ? 0.398 -7.285 -6.035 1.00 86.44 171 ILE A N 1
ATOM 1260 C CA . ILE A 1 171 ? -0.922 -6.640 -5.915 1.00 86.44 171 ILE A CA 1
ATOM 1261 C C . ILE A 1 171 ? -1.732 -7.162 -4.708 1.00 86.44 171 ILE A C 1
ATOM 1263 O O . ILE A 1 171 ? -2.045 -6.356 -3.829 1.00 86.44 171 ILE A O 1
ATOM 1267 N N . PRO A 1 172 ? -2.061 -8.468 -4.597 1.00 87.75 172 PRO A N 1
ATOM 1268 C CA . PRO A 1 172 ? -2.812 -8.983 -3.458 1.00 87.75 172 PRO A CA 1
ATOM 1269 C C . PRO A 1 172 ? -2.040 -8.820 -2.144 1.00 87.75 172 PRO A C 1
ATOM 1271 O O . PRO A 1 172 ? -2.663 -8.585 -1.116 1.00 87.75 172 PRO A O 1
ATOM 1274 N N . LEU A 1 173 ? -0.700 -8.859 -2.151 1.00 88.81 173 LEU A N 1
ATOM 1275 C CA . LEU A 1 173 ? 0.096 -8.587 -0.946 1.00 88.81 173 LEU A CA 1
ATOM 1276 C C . LEU A 1 173 ? -0.077 -7.146 -0.441 1.00 88.81 173 LEU A C 1
ATOM 1278 O O . LEU A 1 173 ? -0.263 -6.937 0.759 1.00 88.81 173 LEU A O 1
ATOM 1282 N N . GLY A 1 174 ? -0.053 -6.162 -1.342 1.00 87.12 174 GLY A N 1
ATOM 1283 C CA . GLY A 1 174 ? -0.315 -4.762 -1.001 1.00 87.12 174 GLY A CA 1
ATOM 1284 C C . GLY A 1 174 ? -1.740 -4.550 -0.483 1.00 87.12 174 GLY A C 1
ATOM 1285 O O . GLY A 1 174 ? -1.941 -3.874 0.526 1.00 87.12 174 GLY A O 1
ATOM 1286 N N . LEU A 1 175 ? -2.725 -5.199 -1.113 1.00 88.62 175 LEU A N 1
ATOM 1287 C CA . LEU A 1 175 ? -4.125 -5.137 -0.683 1.00 88.62 175 LEU A CA 1
ATOM 1288 C C . LEU A 1 175 ? -4.352 -5.780 0.692 1.00 88.62 175 LEU A C 1
ATOM 1290 O O . LEU A 1 175 ? -5.069 -5.210 1.511 1.00 88.62 175 LEU A O 1
ATOM 1294 N N . VAL A 1 176 ? -3.706 -6.911 0.996 1.00 90.00 176 VAL A N 1
ATOM 1295 C CA . VAL A 1 176 ? -3.762 -7.517 2.338 1.00 90.00 176 VAL A CA 1
ATOM 1296 C C . VAL A 1 176 ? -3.198 -6.559 3.385 1.00 90.00 176 VAL A C 1
ATOM 1298 O O . VAL A 1 176 ? -3.836 -6.343 4.413 1.00 90.00 176 VAL A O 1
ATOM 1301 N N . ALA A 1 177 ? -2.036 -5.949 3.130 1.00 88.50 177 ALA A N 1
ATOM 1302 C CA . ALA A 1 177 ? -1.455 -4.978 4.056 1.00 88.50 177 ALA A CA 1
ATOM 1303 C C . ALA A 1 177 ? -2.382 -3.771 4.283 1.00 88.50 177 ALA A C 1
ATOM 1305 O O . ALA A 1 177 ? -2.538 -3.321 5.416 1.00 88.50 177 ALA A O 1
ATOM 1306 N N . LEU A 1 178 ? -3.053 -3.297 3.230 1.00 87.44 178 LEU A N 1
ATOM 1307 C CA . LEU A 1 178 ? -4.042 -2.226 3.322 1.00 87.44 178 LEU A CA 1
ATOM 1308 C C . LEU A 1 178 ? -5.253 -2.619 4.180 1.00 87.44 178 LEU A C 1
ATOM 1310 O O . LEU A 1 178 ? -5.688 -1.834 5.018 1.00 87.44 178 LEU A O 1
ATOM 1314 N N . VAL A 1 179 ? -5.785 -3.832 4.000 1.00 88.50 179 VAL A N 1
ATOM 1315 C CA . VAL A 1 179 ? -6.895 -4.347 4.820 1.00 88.50 179 VAL A CA 1
ATOM 1316 C C . VAL A 1 179 ? -6.496 -4.421 6.294 1.00 88.50 179 VAL A C 1
ATOM 1318 O O . VAL A 1 179 ? -7.296 -4.057 7.153 1.00 88.50 179 VAL A O 1
ATOM 1321 N N . LEU A 1 180 ? -5.266 -4.850 6.597 1.00 87.69 180 LEU A N 1
ATOM 1322 C CA . LEU A 1 180 ? -4.763 -4.918 7.973 1.00 87.69 180 LEU A CA 1
ATOM 1323 C C . LEU A 1 180 ? -4.674 -3.530 8.626 1.00 87.69 180 LEU A C 1
ATOM 1325 O O . LEU A 1 180 ? -5.134 -3.361 9.754 1.00 87.69 180 LEU A O 1
ATOM 1329 N N . GLU A 1 181 ? -4.138 -2.533 7.920 1.00 85.94 181 GLU A N 1
ATOM 1330 C CA . GLU A 1 181 ? -4.071 -1.142 8.402 1.00 85.94 181 GLU A CA 1
ATOM 1331 C C . GLU A 1 181 ? -5.469 -0.531 8.602 1.00 85.94 181 GLU A C 1
ATOM 1333 O O . GLU A 1 181 ? -5.740 0.135 9.607 1.00 85.94 181 GLU A O 1
ATOM 1338 N N . LEU A 1 182 ? -6.398 -0.807 7.682 1.00 85.38 182 LEU A N 1
ATOM 1339 C CA . LEU A 1 182 ? -7.778 -0.336 7.784 1.00 85.38 182 LEU A CA 1
ATOM 1340 C C . LEU A 1 182 ? -8.514 -0.980 8.970 1.00 85.38 182 LEU A C 1
ATOM 1342 O O . LEU A 1 182 ? -9.263 -0.305 9.679 1.00 85.38 182 LEU A O 1
ATOM 1346 N N . ALA A 1 183 ? -8.270 -2.267 9.223 1.00 85.81 183 ALA A N 1
ATOM 1347 C CA . ALA A 1 183 ? -8.827 -2.982 10.366 1.00 85.81 183 ALA A CA 1
ATOM 1348 C C . ALA A 1 183 ? -8.299 -2.433 11.702 1.00 85.81 183 ALA A C 1
ATOM 1350 O O . ALA A 1 183 ? -9.096 -2.221 12.617 1.00 85.81 183 ALA A O 1
ATOM 1351 N N . LEU A 1 184 ? -6.994 -2.141 11.805 1.00 83.81 184 LEU A N 1
ATOM 1352 C CA . LEU A 1 184 ? -6.418 -1.489 12.989 1.00 83.81 184 LEU A CA 1
ATOM 1353 C C . LEU A 1 184 ? -7.017 -0.104 13.225 1.00 83.81 184 LEU A C 1
ATOM 1355 O O . LEU A 1 184 ? -7.452 0.194 14.333 1.00 83.81 184 LEU A O 1
ATOM 1359 N N . SER A 1 185 ? -7.100 0.712 12.174 1.00 80.69 185 SER A N 1
ATOM 1360 C CA . SER A 1 185 ? -7.667 2.060 12.268 1.00 80.69 185 SER A CA 1
ATOM 1361 C C . SER A 1 185 ? -9.132 2.033 12.720 1.00 80.69 185 SER A C 1
ATOM 1363 O O . SER A 1 185 ? -9.554 2.839 13.546 1.00 80.69 185 SER A O 1
ATOM 1365 N N . THR A 1 186 ? -9.904 1.066 12.214 1.00 81.12 186 THR A N 1
ATOM 1366 C CA . THR A 1 186 ? -11.299 0.844 12.624 1.00 81.12 186 THR A CA 1
ATOM 1367 C C . THR A 1 186 ? -11.387 0.424 14.091 1.00 81.12 186 THR A C 1
ATOM 1369 O O . THR A 1 186 ? -12.246 0.905 14.828 1.00 81.12 186 THR A O 1
ATOM 1372 N N . TYR A 1 187 ? -10.497 -0.467 14.534 1.00 81.62 187 TYR A N 1
ATOM 1373 C CA . TYR A 1 187 ? -10.437 -0.901 15.927 1.00 81.62 187 TYR A CA 1
ATOM 1374 C C . TYR A 1 187 ? -10.111 0.268 16.866 1.00 81.62 187 TYR A C 1
ATOM 1376 O O . TYR A 1 187 ? -10.795 0.446 17.874 1.00 81.62 187 TYR A O 1
ATOM 1384 N N . ASP A 1 188 ? -9.144 1.111 16.498 1.00 78.00 188 ASP A N 1
ATOM 1385 C CA . ASP A 1 188 ? -8.771 2.305 17.261 1.00 78.00 188 ASP A CA 1
ATOM 1386 C C . ASP A 1 188 ? -9.903 3.299 17.405 1.00 78.00 188 ASP A C 1
ATOM 1388 O O . ASP A 1 188 ? -10.103 3.861 18.478 1.00 78.00 188 ASP A O 1
ATOM 1392 N N . GLU A 1 189 ? -10.680 3.492 16.352 1.00 73.81 189 GLU A N 1
ATOM 1393 C CA . GLU A 1 189 ? -11.824 4.380 16.410 1.00 73.81 189 GLU A CA 1
ATOM 1394 C C . GLU A 1 189 ? -12.934 3.833 17.314 1.00 73.81 189 GLU A C 1
ATOM 1396 O O . GLU A 1 189 ? -13.498 4.568 18.124 1.00 73.81 189 GLU A O 1
ATOM 1401 N N . ILE A 1 190 ? -13.228 2.533 17.222 1.00 75.56 190 ILE A N 1
ATOM 1402 C CA . ILE A 1 190 ? -14.249 1.889 18.057 1.00 75.56 190 ILE A CA 1
ATOM 1403 C C . ILE A 1 190 ? -13.835 1.914 19.533 1.00 75.56 190 ILE A C 1
ATOM 1405 O O . ILE A 1 190 ? -14.684 2.124 20.403 1.00 75.56 190 ILE A O 1
ATOM 1409 N N . VAL A 1 191 ? -12.550 1.703 19.832 1.00 73.88 191 VAL A N 1
ATOM 1410 C CA . VAL A 1 191 ? -12.017 1.768 21.199 1.00 73.88 191 VAL A CA 1
ATOM 1411 C C . VAL A 1 191 ? -11.933 3.218 21.677 1.00 73.88 191 VAL A C 1
ATOM 1413 O O . VAL A 1 191 ? -12.436 3.524 22.752 1.00 73.88 191 VAL A O 1
ATOM 1416 N N . GLY A 1 192 ? -11.403 4.140 20.875 1.00 66.38 192 GLY A N 1
ATOM 1417 C CA . GLY A 1 192 ? -11.289 5.564 21.202 1.00 66.38 192 GLY A CA 1
ATOM 1418 C C . GLY A 1 192 ? -12.640 6.239 21.448 1.00 66.38 192 GLY A C 1
ATOM 1419 O O . GLY A 1 192 ? -12.779 7.008 22.401 1.00 66.38 192 GLY A O 1
ATOM 1420 N N . ALA A 1 193 ? -13.674 5.868 20.685 1.00 62.38 193 ALA A N 1
ATOM 1421 C CA . ALA A 1 193 ? -15.050 6.307 20.914 1.00 62.38 193 ALA A CA 1
ATOM 1422 C C . ALA A 1 193 ? -15.626 5.817 22.259 1.00 62.38 193 ALA A C 1
ATOM 1424 O O . ALA A 1 193 ? -16.535 6.445 22.800 1.00 62.38 193 ALA A O 1
ATOM 1425 N N . ARG A 1 194 ? -15.099 4.720 22.827 1.00 57.66 194 ARG A N 1
ATOM 1426 C CA . ARG A 1 194 ? -15.458 4.243 24.176 1.00 57.66 194 ARG A CA 1
ATOM 1427 C C . ARG A 1 194 ? -14.680 4.963 25.278 1.00 57.66 194 ARG A C 1
ATOM 1429 O O . ARG A 1 194 ? -15.218 5.120 26.369 1.00 57.66 194 ARG A O 1
ATOM 1436 N N . THR A 1 195 ? -13.453 5.407 25.004 1.00 53.06 195 THR A N 1
ATOM 1437 C CA . THR A 1 195 ? -12.571 6.057 25.992 1.00 53.06 195 THR A CA 1
ATOM 1438 C C . THR A 1 195 ? -12.719 7.584 26.037 1.00 53.06 195 THR A C 1
ATOM 1440 O O . THR A 1 195 ? -12.203 8.214 26.955 1.00 53.06 195 THR A O 1
ATOM 1443 N N . GLY A 1 196 ? -13.420 8.199 25.075 1.00 45.34 196 GLY A N 1
ATOM 1444 C CA . GLY A 1 196 ? -13.647 9.651 25.029 1.00 45.34 196 GLY A CA 1
ATOM 1445 C C . GLY A 1 196 ? -12.378 10.480 24.798 1.00 45.34 196 GLY A C 1
ATOM 1446 O O . GLY A 1 196 ? -12.384 11.687 25.041 1.00 45.34 196 GLY A O 1
ATOM 1447 N N . ALA A 1 197 ? -11.286 9.848 24.357 1.00 40.84 197 ALA A N 1
ATOM 1448 C CA . ALA A 1 197 ? -10.041 10.543 24.065 1.00 40.84 197 ALA A CA 1
ATOM 1449 C C . ALA A 1 197 ? -10.212 11.373 22.779 1.00 40.84 197 ALA A C 1
ATOM 1451 O O . ALA A 1 197 ? -10.738 10.843 21.796 1.00 40.84 197 ALA A O 1
ATOM 1452 N N . PRO A 1 198 ? -9.790 12.651 22.758 1.00 41.09 198 PRO A N 1
ATOM 1453 C CA . PRO A 1 198 ? -9.893 13.480 21.568 1.00 41.09 198 PRO A CA 1
ATOM 1454 C C . PRO A 1 198 ? -9.098 12.818 20.449 1.00 41.09 198 PRO A C 1
ATOM 1456 O O . PRO A 1 198 ? -7.920 12.500 20.628 1.00 41.09 198 PRO A O 1
ATOM 1459 N N . THR A 1 199 ? -9.755 12.600 19.313 1.00 51.41 199 THR A N 1
ATOM 1460 C CA . THR A 1 199 ? -9.123 12.195 18.062 1.00 51.41 199 THR A CA 1
ATOM 1461 C C . THR A 1 199 ? -7.911 13.091 17.861 1.00 51.41 199 THR A C 1
ATOM 1463 O O . THR A 1 199 ? -8.063 14.312 17.812 1.00 51.41 199 THR A O 1
ATOM 1466 N N . VAL A 1 200 ? -6.708 12.511 17.819 1.00 46.53 200 VAL A N 1
ATOM 1467 C CA . VAL A 1 200 ? -5.496 13.255 17.477 1.00 46.53 200 VAL A CA 1
ATOM 1468 C C . VAL A 1 200 ? -5.681 13.702 16.036 1.00 46.53 200 VAL A C 1
ATOM 1470 O O . VAL A 1 200 ? -5.416 12.970 15.087 1.00 46.53 200 VAL A O 1
ATOM 1473 N N . GLN A 1 201 ? -6.244 14.895 15.893 1.00 44.12 201 GLN A N 1
ATOM 1474 C CA . GLN A 1 201 ? -6.295 15.638 14.661 1.00 44.12 201 GLN A CA 1
ATOM 1475 C C . GLN A 1 201 ? -4.836 15.902 14.326 1.00 44.12 201 GLN A C 1
ATOM 1477 O O . GLN A 1 201 ? -4.173 16.687 14.999 1.00 44.12 201 GLN A O 1
ATOM 1482 N N . HIS A 1 202 ? -4.302 15.143 13.369 1.00 42.44 202 HIS A N 1
ATOM 1483 C CA . HIS A 1 202 ? -2.994 15.418 12.804 1.00 42.44 202 HIS A CA 1
ATOM 1484 C C . HIS A 1 202 ? -3.050 16.844 12.261 1.00 42.44 202 HIS A C 1
ATOM 1486 O O . HIS A 1 202 ? -3.644 17.093 11.212 1.00 42.44 202 HIS A O 1
ATOM 1492 N N . GLU A 1 203 ? -2.513 17.783 13.038 1.00 40.03 203 GLU A N 1
ATOM 1493 C CA . GLU A 1 203 ? -2.379 19.175 12.650 1.00 40.03 203 GLU A CA 1
ATOM 1494 C C . GLU A 1 203 ? -1.660 19.197 11.304 1.00 40.03 203 GLU A C 1
ATOM 1496 O O . GLU A 1 203 ? -0.518 18.752 11.183 1.00 40.03 203 GLU A O 1
ATOM 1501 N N . HIS A 1 204 ? -2.378 19.642 10.273 1.00 42.06 204 HIS A N 1
ATOM 1502 C CA . HIS A 1 204 ? -1.827 19.858 8.947 1.00 42.06 204 HIS A CA 1
ATOM 1503 C C . HIS A 1 204 ? -0.656 20.845 9.105 1.00 42.06 204 HIS A C 1
ATOM 1505 O O . HIS A 1 204 ? -0.902 21.995 9.485 1.00 42.06 204 HIS A O 1
ATOM 1511 N N . PRO A 1 205 ? 0.598 20.457 8.801 1.00 50.56 205 PRO A N 1
ATOM 1512 C CA . PRO A 1 205 ? 1.748 21.366 8.867 1.00 50.56 205 PRO A CA 1
ATOM 1513 C C . PRO A 1 205 ? 1.578 22.610 7.972 1.00 50.56 205 PRO A C 1
ATOM 1515 O O . PRO A 1 205 ? 2.256 23.618 8.149 1.00 50.56 205 PRO A O 1
ATOM 1518 N N . GLU A 1 206 ? 0.638 22.555 7.027 1.00 51.25 206 GLU A N 1
ATOM 1519 C CA . GLU A 1 206 ? 0.302 23.616 6.078 1.00 51.25 206 GLU A CA 1
ATOM 1520 C C . GLU A 1 206 ? -0.420 24.815 6.722 1.00 51.25 206 GLU A C 1
ATOM 1522 O O . GLU A 1 206 ? -0.226 25.952 6.296 1.00 51.25 206 GLU A O 1
ATOM 1527 N N . ALA A 1 207 ? -1.192 24.608 7.799 1.00 52.53 207 ALA A N 1
ATOM 1528 C CA . ALA A 1 207 ? -1.899 25.702 8.477 1.00 52.53 207 ALA A CA 1
ATOM 1529 C C . ALA A 1 207 ? -0.941 26.620 9.261 1.00 52.53 207 ALA A C 1
ATOM 1531 O O . ALA A 1 207 ? -1.166 27.827 9.345 1.00 52.53 207 ALA A O 1
ATOM 1532 N N . ALA A 1 208 ? 0.155 26.062 9.785 1.00 53.59 208 ALA A N 1
ATOM 1533 C CA . ALA A 1 208 ? 1.208 26.829 10.449 1.00 53.59 208 ALA A CA 1
ATOM 1534 C C . ALA A 1 208 ? 2.059 27.632 9.446 1.00 53.59 208 ALA A C 1
ATOM 1536 O O . ALA A 1 208 ? 2.430 28.768 9.729 1.00 53.59 208 ALA A O 1
ATOM 1537 N N . SER A 1 209 ? 2.302 27.077 8.252 1.00 54.56 209 SER A N 1
ATOM 1538 C CA . SER A 1 209 ? 3.006 27.757 7.154 1.00 54.56 209 SER A CA 1
ATOM 1539 C C . SER A 1 209 ? 2.212 28.953 6.617 1.00 54.56 209 SER A C 1
ATOM 1541 O O . SER A 1 209 ? 2.754 30.046 6.483 1.00 54.56 209 SER A O 1
ATOM 1543 N N . ALA A 1 210 ? 0.908 28.778 6.379 1.00 58.16 210 ALA A N 1
ATOM 1544 C CA . ALA A 1 210 ? 0.048 29.841 5.852 1.00 58.16 210 ALA A CA 1
ATOM 1545 C C . ALA A 1 210 ? -0.209 30.977 6.864 1.00 58.16 210 ALA A C 1
ATOM 1547 O O . ALA A 1 210 ? -0.477 32.115 6.473 1.00 58.16 210 ALA A O 1
ATOM 1548 N N . ALA A 1 211 ? -0.141 30.686 8.168 1.00 59.09 211 ALA A N 1
ATOM 1549 C CA . ALA A 1 211 ? -0.221 31.702 9.216 1.00 59.09 211 ALA A CA 1
ATOM 1550 C C . ALA A 1 211 ? 1.082 32.513 9.343 1.00 59.09 211 ALA A C 1
ATOM 1552 O O . ALA A 1 211 ? 1.017 33.703 9.643 1.00 59.09 211 ALA A O 1
ATOM 1553 N N . ALA A 1 212 ? 2.239 31.896 9.075 1.00 60.34 212 ALA A N 1
ATOM 1554 C CA . ALA A 1 212 ? 3.536 32.571 9.089 1.00 60.34 212 ALA A CA 1
ATOM 1555 C C . ALA A 1 212 ? 3.708 33.531 7.895 1.00 60.34 212 ALA A C 1
ATOM 1557 O O . ALA A 1 212 ? 4.102 34.673 8.104 1.00 60.34 212 ALA A O 1
ATOM 1558 N N . GLU A 1 213 ? 3.316 33.128 6.679 1.00 62.53 213 GLU A N 1
ATOM 1559 C CA . GLU A 1 213 ? 3.353 34.013 5.495 1.00 62.53 213 GLU A CA 1
ATOM 1560 C C . GLU A 1 213 ? 2.436 35.236 5.644 1.00 62.53 213 GLU A C 1
ATOM 1562 O O . GLU A 1 213 ? 2.799 36.345 5.259 1.00 62.53 213 GLU A O 1
ATOM 1567 N N . ARG A 1 214 ? 1.262 35.075 6.270 1.00 61.03 214 ARG A N 1
ATOM 1568 C CA . ARG A 1 214 ? 0.339 36.197 6.510 1.00 61.03 214 ARG A CA 1
ATOM 1569 C C . ARG A 1 214 ? 0.838 37.199 7.553 1.00 61.03 214 ARG A C 1
ATOM 1571 O O . ARG A 1 214 ? 0.440 38.359 7.484 1.00 61.03 214 ARG A O 1
ATOM 1578 N N . ASP A 1 215 ? 1.656 36.773 8.517 1.00 64.62 215 ASP A N 1
ATOM 1579 C CA . ASP A 1 215 ? 2.261 37.680 9.507 1.00 64.62 215 ASP A CA 1
ATOM 1580 C C . ASP A 1 215 ? 3.493 38.405 8.935 1.00 64.62 215 ASP A C 1
ATOM 1582 O O . ASP A 1 215 ? 3.826 39.501 9.385 1.00 64.62 215 ASP A O 1
ATOM 1586 N N . GLU A 1 216 ? 4.142 37.831 7.916 1.00 66.50 216 GLU A N 1
ATOM 1587 C CA . GLU A 1 216 ? 5.271 38.447 7.210 1.00 66.50 216 GLU A CA 1
ATOM 1588 C C . GLU A 1 216 ? 4.804 39.526 6.216 1.00 66.50 216 GLU A C 1
ATOM 1590 O O . GLU A 1 216 ? 5.312 40.647 6.264 1.00 66.50 216 GLU A O 1
ATOM 1595 N N . ASP A 1 217 ? 3.740 39.266 5.447 1.00 62.00 217 ASP A N 1
ATOM 1596 C CA . ASP A 1 217 ? 3.101 40.259 4.560 1.00 62.00 217 ASP A CA 1
ATOM 1597 C C . ASP A 1 217 ? 2.447 41.429 5.324 1.00 62.00 217 ASP A C 1
ATOM 1599 O O . ASP A 1 217 ? 2.299 42.529 4.795 1.00 62.00 217 ASP A O 1
ATOM 1603 N N . ALA A 1 218 ? 2.043 41.224 6.582 1.00 63.09 218 ALA A N 1
ATOM 1604 C CA . ALA A 1 218 ? 1.472 42.282 7.420 1.00 63.09 218 ALA A CA 1
ATOM 1605 C C . ALA A 1 218 ? 2.535 43.204 8.053 1.00 63.09 218 ALA A C 1
ATOM 1607 O O . ALA A 1 218 ? 2.186 44.242 8.624 1.00 63.09 218 ALA A O 1
ATOM 1608 N N . ARG A 1 219 ? 3.819 42.822 7.990 1.00 60.50 219 ARG A N 1
ATOM 1609 C CA . ARG A 1 219 ? 4.953 43.588 8.537 1.00 60.50 219 ARG A CA 1
ATOM 1610 C C . ARG A 1 219 ? 5.796 44.294 7.469 1.00 60.50 219 ARG A C 1
ATOM 1612 O O . ARG A 1 219 ? 6.642 45.105 7.852 1.00 60.50 219 ARG A O 1
ATOM 1619 N N . SER A 1 220 ? 5.579 44.006 6.184 1.00 59.22 220 SER A N 1
ATOM 1620 C CA . SER A 1 220 ? 6.177 44.703 5.031 1.00 59.22 220 SER A CA 1
ATOM 1621 C C . SER A 1 220 ? 5.324 45.875 4.555 1.00 59.22 220 SER A C 1
ATOM 1623 O O . SER A 1 220 ? 5.907 46.944 4.266 1.00 59.22 220 SER A O 1
#

Foldseek 3Di:
DDDPDPPPVPPPVVVPPDPPPPPPPPCPVVNVVLVVLVVVLVVQLVVLLVLLVVLVVVLVVLVVVQVVCCVVVVDGDFCSVVVSVLSVLLSCLSNLLVVCLVVVQVPLCVVLVVDDPVVSLVSSLVVLVVVLVVLVVVLVVLVVVLVVLVVVQDFDDGSDTDRNSVSSVSNSVSSVSNSSSSVSVSVCVVVCVVVVDPDPPPPDVVVVVVVVVVVVVVVD